Protein AF-A0A3B8HMK0-F1 (afdb_monomer)

Mean predicted aligned error: 10.02 Å

pLDDT: mean 90.73, std 10.57, range [28.97, 97.81]

Nearest PDB structures (foldseek):
  7uwz-assembly1_A  TM=8.200E-01  e=9.255E-02  synthetic construct
  6qdj-assembly1_A  TM=6.992E-01  e=2.122E-01  Caenorhabditis elegans
  2xk0-assembly1_A  TM=7.093E-01  e=2.750E-01  Drosophila melanogaster
  5h53-assembly1_A  TM=6.952E-01  e=2.122E-01  Oryctolagus cuniculus
  8qyq-assembly2_B  TM=4.859E-01  e=2.479E-01  Bos taurus

Radius of gyration: 35.98 Å; Cα contacts (8 Å, |Δi|>4): 328; chains: 1; bounding box: 87×45×100 Å

Sequence (299 aa):
MTQTAALEIVPGTVLEFFDEKKMVCGVCLECKEQRLAVLSEQNREISLSRGRVLYFGQQRLSLGLNRDELVQRLCTISAHRRALMEHVEIEELWSLLDGEERPFRLPELAGYVFSGSLTDDHVAAVLRVMLADKLYFKYKAGEFTPRSPSQLELLRQERDKQEEQEHLLQEGVSWLKKVWQRQPGAVPPASRELLLEAIKSYCLFGQESPDVVFARELLKRAGIVQPQGAFRLLVRLGVWHKDENLYLHQHGISAEFPLTVLELAEERTTQAPQLLRQVDGRHDLPGLKTITNDRRLPG

Solvent-accessible surface area (backbone atoms only — not comparable to full-atom values): 17585 Å² total; per-residue (Å²): 140,79,85,76,74,82,86,72,88,44,63,20,29,36,35,33,30,73,54,97,91,39,78,44,43,28,33,28,68,41,71,50,101,64,39,30,36,27,42,28,46,83,76,44,81,43,84,38,47,65,89,55,54,73,46,68,57,87,55,66,50,72,79,87,52,55,71,68,56,51,26,52,51,34,42,53,52,49,50,50,22,53,61,51,35,80,66,57,56,61,65,62,57,34,66,76,42,52,91,45,92,55,72,41,47,54,68,60,55,29,56,74,65,48,86,80,87,85,46,56,53,53,30,48,13,46,51,51,51,51,71,71,48,61,72,54,36,47,79,56,98,82,28,37,27,52,50,54,72,71,55,40,53,53,51,48,54,51,49,53,52,50,50,54,51,50,50,54,40,51,55,48,23,57,37,49,30,30,58,73,67,69,45,86,87,57,64,80,59,96,59,43,66,64,56,48,50,30,39,48,41,25,63,64,44,43,88,76,18,94,34,33,70,59,36,52,51,35,32,50,77,32,67,48,76,54,88,64,32,59,53,57,47,36,32,72,71,67,74,40,57,96,82,55,67,59,66,35,64,67,68,71,48,72,91,68,77,56,68,71,59,52,54,51,50,52,55,48,61,72,50,44,72,60,67,73,64,67,60,86,90,66,81,88,61,91,87,59,90,83,80,87,90,73,82,82,77,87,130

Foldseek 3Di:
DDDPDPDDQAAFWWFWFDDPNDIWIWGFHHDDPFWTFTQTLVRDTDTDGPVRTLDTDPHGDDPVDDSVVRSVVRVVLVVLLQVLLVQCPPVVLLVVCAPPQDWDALVRSLPVRDPDDDDSSSSVSNSNNCVVDVLQWDDDPRTTGGDHPVSSVVVVVVVVVVVVLVVLLVLLLVLLLCLVVVNPPSDADPCNVVLLVLLLQCLLQPVNRPSNVSNVSSCVSSVQPDVCSSVVSCCSVVNAPPPRDSVCVNVVNDPDDPPVVVVVVVVVVVVVVVVVPPCPPDDDDPVDDDDDDDDDDDD

Structure (mmCIF, N/CA/C/O backbone):
data_AF-A0A3B8HMK0-F1
#
_entry.id   AF-A0A3B8HMK0-F1
#
loop_
_atom_site.group_PDB
_atom_site.id
_atom_site.type_symbol
_atom_site.label_atom_id
_atom_site.label_alt_id
_atom_site.label_comp_id
_atom_site.label_asym_id
_atom_site.label_entity_id
_atom_site.label_seq_id
_atom_site.pdbx_PDB_ins_code
_atom_site.Cartn_x
_atom_site.Cartn_y
_atom_site.Cartn_z
_atom_site.occupancy
_atom_site.B_iso_or_equiv
_atom_site.auth_seq_id
_atom_site.auth_comp_id
_atom_site.auth_asym_id
_atom_site.auth_atom_id
_atom_site.pdbx_PDB_model_num
ATOM 1 N N . MET A 1 1 ? -8.857 19.493 38.283 1.00 31.39 1 MET A N 1
ATOM 2 C CA . MET A 1 1 ? -8.009 18.293 38.448 1.00 31.39 1 MET A CA 1
ATOM 3 C C . MET A 1 1 ? -8.924 17.095 38.627 1.00 31.39 1 MET A C 1
ATOM 5 O O . MET A 1 1 ? -9.358 16.820 39.736 1.00 31.39 1 MET A O 1
ATOM 9 N N . THR A 1 2 ? -9.294 16.452 37.524 1.00 29.58 2 THR A N 1
ATOM 10 C CA . THR A 1 2 ? -10.138 15.252 37.515 1.00 29.58 2 THR A CA 1
ATOM 11 C C . THR A 1 2 ? -9.203 14.066 37.351 1.00 29.58 2 THR A C 1
ATOM 13 O O . THR A 1 2 ? -8.471 13.973 36.370 1.00 29.58 2 THR A O 1
ATOM 16 N N . GLN A 1 3 ? -9.152 13.216 38.368 1.00 28.97 3 GLN A N 1
ATOM 17 C CA . GLN A 1 3 ? -8.342 12.008 38.398 1.00 28.97 3 GLN A CA 1
ATOM 18 C C . GLN A 1 3 ? -8.933 11.027 37.372 1.00 28.97 3 GLN A C 1
ATOM 20 O O . GLN A 1 3 ? -9.941 10.379 37.640 1.00 28.97 3 GLN A O 1
ATOM 25 N N . THR A 1 4 ? -8.377 10.981 36.159 1.00 35.94 4 THR A N 1
ATOM 26 C CA . THR A 1 4 ? -8.793 10.025 35.126 1.00 35.94 4 THR A CA 1
ATOM 27 C C . THR A 1 4 ? -8.409 8.629 35.600 1.00 35.94 4 THR A C 1
ATOM 29 O O . THR A 1 4 ? -7.231 8.274 35.592 1.00 35.94 4 THR A O 1
ATOM 32 N N . ALA A 1 5 ? -9.387 7.848 36.062 1.00 46.06 5 ALA A N 1
ATOM 33 C CA . ALA A 1 5 ? -9.187 6.433 36.341 1.00 46.06 5 ALA A CA 1
ATOM 34 C C . ALA A 1 5 ? -8.589 5.763 35.093 1.00 46.06 5 ALA A C 1
ATOM 36 O O . ALA A 1 5 ? -9.062 5.993 33.977 1.00 46.06 5 ALA A O 1
ATOM 37 N N . ALA A 1 6 ? -7.531 4.970 35.271 1.00 62.75 6 ALA A N 1
ATOM 38 C CA . ALA A 1 6 ? -6.952 4.209 34.175 1.00 62.75 6 ALA A CA 1
ATOM 39 C C . ALA A 1 6 ? -8.030 3.267 33.621 1.00 62.75 6 ALA A C 1
ATOM 41 O O . ALA A 1 6 ? -8.538 2.410 34.342 1.00 62.75 6 ALA A O 1
ATOM 42 N N . LEU A 1 7 ? -8.419 3.463 32.360 1.00 79.94 7 LEU A N 1
ATOM 43 C CA . LEU A 1 7 ? -9.362 2.572 31.695 1.00 79.94 7 LEU A CA 1
ATOM 44 C C . LEU A 1 7 ? -8.721 1.187 31.589 1.00 79.94 7 LEU A C 1
ATOM 46 O O . LEU A 1 7 ? -7.607 1.045 31.082 1.00 79.94 7 LEU A O 1
ATOM 50 N N . GLU A 1 8 ? -9.438 0.165 32.045 1.00 88.88 8 GLU A N 1
ATOM 51 C CA . GLU A 1 8 ? -9.009 -1.226 31.962 1.00 88.88 8 GLU A CA 1
ATOM 52 C C . GLU A 1 8 ? -9.929 -2.018 31.029 1.00 88.88 8 GLU A C 1
ATOM 54 O O . GLU A 1 8 ? -11.153 -1.849 31.026 1.00 88.88 8 GLU A O 1
ATOM 59 N N . ILE A 1 9 ? -9.327 -2.901 30.230 1.00 91.88 9 ILE A N 1
ATOM 60 C CA . ILE A 1 9 ? -10.064 -3.854 29.403 1.00 91.88 9 ILE A CA 1
ATOM 61 C C . ILE A 1 9 ? -10.544 -4.990 30.303 1.00 91.88 9 ILE A C 1
ATOM 63 O O . ILE A 1 9 ? -9.733 -5.764 30.813 1.00 91.88 9 ILE A O 1
ATOM 67 N N . VAL A 1 10 ? -11.860 -5.104 30.446 1.00 94.19 10 VAL A N 1
ATOM 68 C CA . VAL A 1 10 ? -12.542 -6.164 31.194 1.00 94.19 10 VAL A CA 1
ATOM 69 C C . VAL A 1 10 ? -13.522 -6.899 30.270 1.00 94.19 10 VAL A C 1
ATOM 71 O O . VAL A 1 10 ? -13.848 -6.385 29.193 1.00 94.19 10 VAL A O 1
ATOM 74 N N . PRO A 1 11 ? -14.025 -8.085 30.657 1.00 95.88 11 PRO A N 1
ATOM 75 C CA . PRO A 1 11 ? -15.093 -8.745 29.914 1.00 95.88 11 PRO A CA 1
ATOM 76 C C . PRO A 1 11 ? -16.283 -7.800 29.675 1.00 95.88 11 PRO A C 1
ATOM 78 O O . PRO A 1 11 ? -16.735 -7.094 30.577 1.00 95.88 11 PRO A O 1
ATOM 81 N N . GLY A 1 12 ? -16.759 -7.758 28.434 1.00 95.81 12 GLY A N 1
ATOM 82 C CA . GLY A 1 12 ? -17.793 -6.851 27.945 1.00 95.81 12 GLY A CA 1
ATOM 83 C C . GLY A 1 12 ? -17.270 -5.555 27.317 1.00 95.81 12 GLY A C 1
ATOM 84 O O . GLY A 1 12 ? -18.046 -4.887 26.640 1.00 95.81 12 GLY A O 1
ATOM 85 N N . THR A 1 13 ? -15.992 -5.184 27.481 1.00 96.81 13 THR A N 1
ATOM 86 C CA . THR A 1 13 ? -15.425 -3.960 26.877 1.00 96.81 13 THR A CA 1
ATOM 87 C C . THR A 1 13 ? -15.449 -4.024 25.348 1.00 96.81 13 THR A C 1
ATOM 89 O O . THR A 1 13 ? -14.964 -4.992 24.756 1.00 96.81 13 THR A O 1
ATOM 92 N N . VAL A 1 14 ? -15.973 -2.971 24.711 1.00 97.12 14 VAL A N 1
ATOM 93 C CA . VAL A 1 14 ? -15.909 -2.776 23.254 1.00 97.12 14 VAL A CA 1
ATOM 94 C C . VAL A 1 14 ? -14.557 -2.172 22.874 1.00 97.12 14 VAL A C 1
ATOM 96 O O . VAL A 1 14 ? -14.094 -1.216 23.498 1.00 97.12 14 VAL A O 1
ATOM 99 N N . LEU A 1 15 ? -13.920 -2.723 21.843 1.00 96.44 15 LEU A N 1
ATOM 100 C CA . LEU A 1 15 ? -12.573 -2.352 21.417 1.00 96.44 15 LEU A CA 1
ATOM 101 C C . LEU A 1 15 ? -12.418 -2.359 19.888 1.00 96.44 15 LEU A C 1
ATOM 103 O O . LEU A 1 15 ? -13.138 -3.061 19.179 1.00 96.44 15 LEU A O 1
ATOM 107 N N . GLU A 1 16 ? -11.463 -1.572 19.397 1.00 96.00 16 GLU A N 1
ATOM 108 C CA . GLU A 1 16 ? -11.046 -1.473 17.994 1.00 96.00 16 GLU A CA 1
ATOM 109 C C . GLU A 1 16 ? -9.713 -2.201 17.800 1.00 96.00 16 GLU A C 1
ATOM 111 O O . GLU A 1 16 ? -8.776 -2.035 18.588 1.00 96.00 16 GLU A O 1
ATOM 116 N N . PHE A 1 17 ? -9.601 -2.997 16.740 1.00 95.44 17 PHE A N 1
ATOM 117 C CA . PHE A 1 17 ? -8.374 -3.713 16.392 1.00 95.44 17 PHE A CA 1
ATOM 118 C C . PHE A 1 17 ? -8.324 -4.028 14.895 1.00 95.44 17 PHE A C 1
ATOM 120 O O . PHE A 1 17 ? -9.330 -3.938 14.195 1.00 95.44 17 PHE A O 1
ATOM 127 N N . PHE A 1 18 ? -7.149 -4.413 14.393 1.00 93.62 18 PHE A N 1
ATOM 128 C CA . PHE A 1 18 ? -7.014 -4.902 13.019 1.00 93.62 18 PHE A CA 1
ATOM 129 C C . PHE A 1 18 ? -7.276 -6.408 12.924 1.00 93.62 18 PHE A C 1
ATOM 131 O O . PHE A 1 18 ? -6.567 -7.196 13.566 1.00 93.62 18 PHE A O 1
ATOM 138 N N . ASP A 1 19 ? -8.193 -6.794 12.040 1.00 91.81 19 ASP A N 1
ATOM 139 C CA . ASP A 1 19 ? -8.378 -8.146 11.516 1.00 91.81 19 ASP A CA 1
ATOM 140 C C . ASP A 1 19 ? -8.230 -8.134 9.985 1.00 91.81 19 ASP A C 1
ATOM 142 O O . ASP A 1 19 ? -8.818 -7.304 9.299 1.00 91.81 19 ASP A O 1
ATOM 146 N N . GLU A 1 20 ? -7.378 -9.001 9.435 1.00 87.06 20 GLU A N 1
ATOM 147 C CA . GLU A 1 20 ? -7.098 -9.077 7.985 1.00 87.06 20 GLU A CA 1
ATOM 148 C C . GLU A 1 20 ? -6.847 -7.715 7.292 1.00 87.06 20 GLU A C 1
ATOM 150 O O . GLU A 1 20 ? -7.354 -7.434 6.208 1.00 87.06 20 GLU A O 1
ATOM 155 N N . LYS A 1 21 ? -6.029 -6.856 7.923 1.00 86.31 21 LYS A N 1
ATOM 156 C CA . LYS A 1 21 ? -5.708 -5.475 7.485 1.00 86.31 21 LYS A CA 1
ATOM 157 C C . LYS A 1 21 ? -6.894 -4.499 7.484 1.00 86.31 21 LYS A C 1
ATOM 159 O O . LYS A 1 21 ? -6.711 -3.341 7.120 1.00 86.31 21 LYS A O 1
ATOM 164 N N . LYS A 1 22 ? -8.078 -4.926 7.919 1.00 90.50 22 LYS A N 1
ATOM 165 C CA . LYS A 1 22 ? -9.242 -4.070 8.146 1.00 90.50 22 LYS A CA 1
ATOM 166 C C . LYS A 1 22 ? -9.390 -3.813 9.633 1.00 90.50 22 LYS A C 1
ATOM 168 O O . LYS A 1 22 ? -9.132 -4.678 10.461 1.00 90.50 22 LYS A O 1
ATOM 173 N N . MET A 1 23 ? -9.764 -2.600 9.983 1.00 93.19 23 MET A N 1
ATOM 174 C CA . MET A 1 23 ? -10.087 -2.268 11.362 1.00 93.19 23 MET A CA 1
ATOM 175 C C . MET A 1 23 ? -11.541 -2.651 11.625 1.00 93.19 23 MET A C 1
ATOM 177 O O . MET A 1 23 ? -12.406 -2.377 10.792 1.00 93.19 23 MET A O 1
ATOM 181 N N . VAL A 1 24 ? -11.781 -3.314 12.750 1.00 95.25 24 VAL A N 1
ATOM 182 C CA . VAL A 1 24 ? -13.080 -3.886 13.113 1.00 95.25 24 VAL A CA 1
ATOM 183 C C . VAL A 1 24 ? -13.394 -3.622 14.582 1.00 95.25 24 VAL A C 1
ATOM 185 O O . VAL A 1 24 ? -12.488 -3.570 15.422 1.00 95.25 24 VAL A O 1
ATOM 188 N N . CYS A 1 25 ? -14.688 -3.530 14.899 1.00 95.19 25 CYS A N 1
ATOM 189 C CA . CYS A 1 25 ? -15.154 -3.566 16.278 1.00 95.19 25 CYS A CA 1
ATOM 190 C C . CYS A 1 25 ? -15.163 -5.001 16.807 1.00 95.19 25 CYS A C 1
ATOM 192 O O . CYS A 1 25 ? -15.535 -5.951 16.109 1.00 95.19 25 CYS A O 1
ATOM 194 N N . GLY A 1 26 ? -14.853 -5.148 18.091 1.00 96.62 26 GLY A N 1
ATOM 195 C CA . GLY A 1 26 ? -15.115 -6.372 18.829 1.00 96.62 26 GLY A CA 1
ATOM 196 C C . GLY A 1 26 ? -15.472 -6.117 20.282 1.00 96.62 26 GLY A C 1
ATOM 197 O O . GLY A 1 26 ? -15.293 -5.018 20.805 1.00 96.62 26 GLY A O 1
ATOM 198 N N . VAL A 1 27 ? -15.972 -7.159 20.934 1.00 97.62 27 VAL A N 1
ATOM 199 C CA . VAL A 1 27 ? -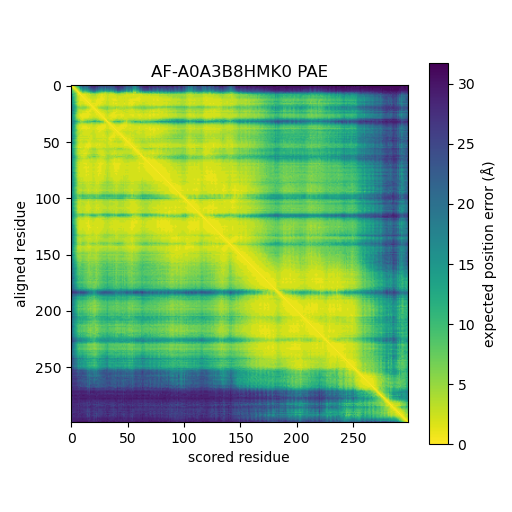16.222 -7.193 22.375 1.00 97.62 27 VAL A CA 1
ATOM 200 C C . VAL A 1 27 ? -15.288 -8.201 23.028 1.00 97.62 27 VAL A C 1
ATOM 202 O O . VAL A 1 27 ? -15.114 -9.316 22.532 1.00 97.62 27 VAL A O 1
ATOM 205 N N . CYS A 1 28 ? -14.672 -7.818 24.143 1.00 97.12 28 CYS A N 1
ATOM 206 C CA . CYS A 1 28 ? -13.870 -8.736 24.938 1.00 97.12 28 CYS A CA 1
ATOM 207 C C . CYS A 1 28 ? -14.778 -9.732 25.677 1.00 97.12 28 CYS A C 1
ATOM 209 O O . CYS A 1 28 ? -15.619 -9.326 26.471 1.00 97.12 28 CYS A O 1
ATOM 211 N N . LEU A 1 29 ? -14.611 -11.028 25.420 1.00 96.38 29 LEU A N 1
ATOM 212 C CA . LEU A 1 29 ? -15.322 -12.108 26.110 1.00 96.38 29 LEU A CA 1
ATOM 213 C C . LEU A 1 29 ? -14.595 -12.521 27.393 1.00 96.38 29 LEU A C 1
ATOM 215 O O . LEU A 1 29 ? -15.214 -12.693 28.436 1.00 96.38 29 LEU A O 1
ATOM 219 N N . GLU A 1 30 ? -13.268 -12.637 27.319 1.00 94.38 30 GLU A N 1
ATOM 220 C CA . GLU A 1 30 ? -12.413 -13.010 28.445 1.00 94.38 30 GLU A CA 1
ATOM 221 C C . GLU A 1 30 ? -11.102 -12.221 28.421 1.00 94.38 30 GLU A C 1
ATOM 223 O O . GLU A 1 30 ? -10.484 -12.046 27.364 1.00 94.38 30 GLU A O 1
ATOM 228 N N . CYS A 1 31 ? -10.632 -11.829 29.607 1.00 90.94 31 CYS A N 1
ATOM 229 C CA . CYS A 1 31 ? -9.320 -11.222 29.811 1.00 90.94 31 CYS A CA 1
ATOM 230 C C . CYS A 1 31 ? -8.379 -12.213 30.504 1.00 90.94 31 CYS A C 1
ATOM 232 O O . CYS A 1 31 ? -8.606 -12.588 31.652 1.00 90.94 31 CYS A O 1
ATOM 234 N N . LYS A 1 32 ? -7.293 -12.597 29.829 1.00 86.88 32 LYS A N 1
ATOM 235 C CA . LYS A 1 32 ? -6.126 -13.275 30.420 1.00 86.88 32 LYS A CA 1
ATOM 236 C C . LYS A 1 32 ? -4.950 -12.292 30.420 1.00 86.88 32 LYS A C 1
ATOM 238 O O . LYS A 1 32 ? -4.953 -11.348 29.632 1.00 86.88 32 LYS A O 1
ATOM 243 N N . GLU A 1 33 ? -3.930 -12.511 31.254 1.00 79.25 33 GLU A N 1
ATOM 244 C CA . GLU A 1 33 ? -2.854 -11.527 31.518 1.00 79.25 33 GLU A CA 1
ATOM 245 C C . GLU A 1 33 ? -2.280 -10.841 30.262 1.00 79.25 33 GLU A C 1
ATOM 247 O O . GLU A 1 33 ? -2.104 -9.625 30.241 1.00 79.25 33 GLU A O 1
ATOM 252 N N . GLN A 1 34 ? -2.031 -11.598 29.187 1.00 86.19 34 GLN A N 1
ATOM 253 C CA . GLN A 1 34 ? -1.446 -11.079 27.939 1.00 86.19 34 GLN A CA 1
ATOM 254 C C . GLN A 1 34 ? -2.367 -11.186 26.714 1.00 86.19 34 GLN A C 1
ATOM 256 O O . GLN A 1 34 ? -2.041 -10.681 25.632 1.00 86.19 34 GLN A O 1
ATOM 261 N N . ARG A 1 35 ? -3.506 -11.874 26.846 1.00 93.69 35 ARG A N 1
ATOM 262 C CA . ARG A 1 35 ? -4.361 -12.268 25.719 1.00 93.69 35 ARG A CA 1
ATOM 263 C C . ARG A 1 35 ? -5.826 -12.025 26.048 1.00 93.69 35 ARG A C 1
ATOM 265 O O . ARG A 1 35 ? -6.300 -12.385 27.117 1.00 93.69 35 ARG A O 1
ATOM 272 N N . LEU A 1 36 ? -6.537 -11.457 25.089 1.00 95.56 36 LEU A N 1
ATOM 273 C CA . LEU A 1 36 ? -7.964 -11.186 25.139 1.00 95.56 36 LEU A CA 1
ATOM 274 C C . LEU A 1 36 ? -8.660 -12.161 24.191 1.00 95.56 36 LEU A C 1
ATOM 276 O O . LEU A 1 36 ? -8.231 -12.304 23.044 1.00 95.56 36 LEU A O 1
ATOM 280 N N . ALA A 1 37 ? -9.713 -12.828 24.651 1.00 96.56 37 ALA A N 1
ATOM 281 C CA . ALA A 1 37 ? -10.657 -13.476 23.748 1.00 96.56 37 ALA A CA 1
ATOM 282 C C . ALA A 1 37 ? -11.644 -12.406 23.275 1.00 96.56 37 ALA A C 1
ATOM 284 O O . ALA A 1 37 ? -12.276 -11.751 24.104 1.00 96.56 37 ALA A O 1
ATOM 285 N N . VAL A 1 38 ? -11.733 -12.178 21.966 1.00 97.25 38 VAL A N 1
ATOM 286 C CA . VAL A 1 38 ? -12.545 -11.107 21.378 1.00 97.25 38 VAL A CA 1
ATOM 287 C C . VAL A 1 38 ? -13.488 -11.695 20.340 1.00 97.25 38 VAL A C 1
ATOM 289 O O . VAL A 1 38 ? -13.042 -12.414 19.449 1.00 97.25 38 VAL A O 1
ATOM 292 N N . LEU A 1 39 ? -14.773 -11.358 20.431 1.00 97.44 39 LEU A N 1
ATOM 293 C CA . LEU A 1 39 ? -15.753 -11.599 19.374 1.00 97.44 39 LEU A CA 1
ATOM 294 C C . LEU A 1 39 ? -15.827 -10.363 18.477 1.00 97.44 39 LEU A C 1
ATOM 296 O O . LEU A 1 39 ? -16.085 -9.267 18.973 1.00 97.44 39 LEU A O 1
ATOM 300 N N . SER A 1 40 ? -15.588 -10.526 17.178 1.00 97.06 40 SER A N 1
ATOM 301 C CA . SER A 1 40 ? -15.654 -9.437 16.200 1.00 97.06 40 SER A CA 1
ATOM 302 C C . SER A 1 40 ? -17.059 -9.241 15.627 1.00 97.06 40 SER A C 1
ATOM 304 O O . SER A 1 40 ? -17.883 -10.158 15.616 1.00 97.06 40 SER A O 1
ATOM 306 N N . GLU A 1 41 ? -17.303 -8.061 15.055 1.00 95.69 41 GLU A N 1
ATOM 307 C CA . GLU A 1 41 ? -18.508 -7.750 14.264 1.00 95.69 41 GLU A CA 1
ATOM 308 C C . GLU A 1 41 ? -18.713 -8.685 13.053 1.00 95.69 41 GLU A C 1
ATOM 310 O O . GLU A 1 41 ? -19.806 -8.776 12.508 1.00 95.69 41 GLU A O 1
ATOM 315 N N . GLN A 1 42 ? -17.675 -9.417 12.638 1.00 95.19 42 GLN A N 1
ATOM 316 C CA . GLN A 1 42 ? -17.717 -10.390 11.538 1.00 95.19 42 GLN A CA 1
ATOM 317 C C . GLN A 1 42 ? -18.038 -11.807 12.026 1.00 95.19 42 GLN A C 1
ATOM 319 O O . GLN A 1 42 ? -17.827 -12.780 11.305 1.00 95.19 42 GLN A O 1
ATOM 324 N N . ASN A 1 43 ? -18.511 -11.934 13.267 1.00 96.06 43 ASN A N 1
ATOM 325 C CA . ASN A 1 43 ? -18.836 -13.204 13.898 1.00 96.06 43 ASN A CA 1
ATOM 326 C C . ASN A 1 43 ? -17.629 -14.155 14.057 1.00 96.06 43 ASN A C 1
ATOM 328 O O . ASN A 1 43 ? -17.780 -15.379 14.051 1.00 96.06 43 ASN A O 1
ATOM 332 N N . ARG A 1 44 ? -16.415 -13.611 14.226 1.00 94.94 44 ARG A N 1
ATOM 333 C CA . ARG A 1 44 ? -15.186 -14.391 14.459 1.00 94.94 44 ARG A CA 1
ATOM 334 C C . ARG A 1 44 ? -14.716 -14.242 15.896 1.00 94.94 44 ARG A C 1
ATOM 336 O O . ARG A 1 44 ? -14.686 -13.136 16.425 1.00 94.94 44 ARG A O 1
ATOM 343 N N . GLU A 1 45 ? -14.302 -15.346 16.509 1.00 95.44 45 GLU A N 1
ATOM 344 C CA . GLU A 1 45 ? -13.573 -15.304 17.778 1.00 95.44 45 GLU A CA 1
ATOM 345 C C . GLU A 1 45 ? -12.070 -15.286 17.535 1.00 95.44 45 GLU A C 1
ATOM 347 O O . GLU A 1 45 ? -11.527 -16.111 16.799 1.00 95.44 45 GLU A O 1
ATOM 352 N N . ILE A 1 46 ? -11.397 -14.321 18.151 1.00 95.12 46 ILE A N 1
ATOM 353 C CA . ILE A 1 46 ? -9.989 -14.035 17.917 1.00 95.12 46 ILE A CA 1
ATOM 354 C C . ILE A 1 46 ? -9.290 -13.921 19.264 1.00 95.12 46 ILE A C 1
ATOM 356 O O . ILE A 1 46 ? -9.711 -13.183 20.153 1.00 95.12 46 ILE A O 1
ATOM 360 N N . SER A 1 47 ? -8.170 -14.628 19.401 1.00 94.94 47 SER A N 1
ATOM 361 C CA . SER A 1 47 ? -7.251 -14.414 20.513 1.00 94.94 47 SER A CA 1
ATOM 362 C C . SER A 1 47 ? -6.300 -13.263 20.161 1.00 94.94 47 SER A C 1
ATOM 364 O O . SER A 1 47 ? -5.421 -13.390 19.299 1.00 94.94 47 SER A O 1
ATOM 366 N N . LEU A 1 48 ? -6.492 -12.120 20.815 1.00 94.12 48 LEU A N 1
ATOM 367 C CA . LEU A 1 48 ? -5.818 -10.850 20.552 1.00 94.12 48 LEU A CA 1
ATOM 368 C C . LEU A 1 48 ? -4.784 -10.565 21.652 1.00 94.12 48 LEU A C 1
ATOM 370 O O . LEU A 1 48 ? -5.073 -10.732 22.831 1.00 94.12 48 LEU A O 1
ATOM 374 N N . SER A 1 49 ? -3.557 -10.160 21.310 1.00 93.75 49 SER A N 1
ATOM 375 C CA . SER A 1 49 ? -2.623 -9.640 22.325 1.00 93.75 49 SER A CA 1
ATOM 376 C C . SER A 1 49 ? -3.016 -8.212 22.701 1.00 93.75 49 SER A C 1
ATOM 378 O O . SER A 1 49 ? -3.472 -7.463 21.839 1.00 93.75 49 SER A O 1
ATOM 380 N N . ARG A 1 50 ? -2.809 -7.799 23.959 1.00 90.06 50 ARG A N 1
ATOM 381 C CA . ARG A 1 50 ? -3.212 -6.449 24.413 1.00 90.06 50 ARG A CA 1
ATOM 382 C C . ARG A 1 50 ? -2.610 -5.324 23.555 1.00 90.06 50 ARG A C 1
ATOM 384 O O . ARG A 1 50 ? -3.304 -4.367 23.247 1.00 90.06 50 ARG A O 1
ATOM 391 N N . GLY A 1 51 ? -1.372 -5.481 23.075 1.00 89.25 51 GLY A N 1
ATOM 392 C CA . GLY A 1 51 ? -0.712 -4.506 22.189 1.00 89.25 51 GLY A CA 1
ATOM 393 C C . GLY A 1 51 ? -1.292 -4.389 20.770 1.00 89.25 51 GLY A C 1
ATOM 394 O O . GLY A 1 51 ? -0.879 -3.507 20.027 1.00 89.25 51 GLY A O 1
ATOM 395 N N . ARG A 1 52 ? -2.224 -5.267 20.368 1.00 91.88 52 ARG A N 1
ATOM 396 C CA . ARG A 1 52 ? -2.953 -5.160 19.090 1.00 91.88 52 ARG A CA 1
ATOM 397 C C . ARG A 1 52 ? -4.280 -4.403 19.205 1.00 91.88 52 ARG A C 1
ATOM 399 O O . ARG A 1 52 ? -4.939 -4.211 18.185 1.00 91.88 52 ARG A O 1
ATOM 406 N N . VAL A 1 53 ? -4.679 -4.009 20.414 1.00 93.69 53 VAL A N 1
ATOM 407 C CA . VAL A 1 53 ? -5.841 -3.142 20.631 1.00 93.69 53 VAL A CA 1
ATOM 408 C C . VAL A 1 53 ? -5.456 -1.718 20.240 1.00 93.69 53 VAL A C 1
ATOM 410 O O . VAL A 1 53 ? -4.465 -1.190 20.735 1.00 93.69 53 VAL A O 1
ATOM 413 N N . LEU A 1 54 ? -6.226 -1.111 19.340 1.00 93.31 54 LEU A N 1
ATOM 414 C CA . LEU A 1 54 ? -5.994 0.252 18.854 1.00 93.31 54 LEU A CA 1
ATOM 415 C C . LEU A 1 54 ? -6.667 1.284 19.757 1.00 93.31 54 LEU A C 1
ATOM 417 O O . LEU A 1 54 ? -6.090 2.329 20.044 1.00 93.31 54 LEU A O 1
ATOM 421 N N . TYR A 1 55 ? -7.886 0.980 20.203 1.00 94.19 55 TYR A N 1
ATOM 422 C CA . TYR A 1 55 ? -8.659 1.824 21.103 1.00 94.19 55 TYR A CA 1
ATOM 423 C C . TYR A 1 55 ? -9.691 1.003 21.868 1.00 94.19 55 TYR A C 1
ATOM 425 O O . TYR A 1 55 ? -10.220 0.014 21.362 1.00 94.19 55 TYR A O 1
ATOM 433 N N . PHE A 1 56 ? -9.977 1.427 23.092 1.00 94.19 56 PHE A N 1
ATOM 434 C CA . PHE A 1 56 ? -11.097 0.957 23.890 1.00 94.19 56 PHE A CA 1
ATOM 435 C C . PHE A 1 56 ? -11.563 2.101 24.788 1.00 94.19 56 PHE A C 1
ATOM 437 O O . PHE A 1 56 ? -10.763 2.933 25.221 1.00 94.19 56 PHE A O 1
ATOM 444 N N . GLY A 1 57 ? -12.866 2.134 25.036 1.00 89.56 57 GLY A N 1
ATOM 445 C CA . GLY A 1 57 ? -13.513 3.171 25.825 1.00 89.56 57 GLY A CA 1
ATOM 446 C C . GLY A 1 57 ? -14.185 2.621 27.078 1.00 89.56 57 GLY A C 1
ATOM 447 O O . GLY A 1 57 ? -13.805 1.575 27.611 1.00 89.56 57 GLY A O 1
ATOM 448 N N . GLN A 1 58 ? -15.208 3.327 27.545 1.00 92.50 58 GLN A N 1
ATOM 449 C CA . GLN A 1 58 ? -16.064 2.910 28.657 1.00 92.50 58 GLN A CA 1
ATOM 450 C C . GLN A 1 58 ? -17.245 2.033 28.212 1.00 92.50 58 GLN A C 1
ATOM 452 O O . GLN A 1 58 ? -17.858 1.362 29.044 1.00 92.50 58 GLN A O 1
ATOM 457 N N . GLN A 1 59 ? -17.561 2.020 26.918 1.00 93.50 59 GLN A N 1
ATOM 458 C CA . GLN A 1 59 ? -18.673 1.298 26.325 1.00 93.50 59 GLN A CA 1
ATOM 459 C C . GLN A 1 59 ? -18.520 -0.206 26.544 1.00 93.50 59 GLN A C 1
ATOM 461 O O . GLN A 1 59 ? -17.503 -0.823 26.204 1.00 93.50 59 GLN A O 1
ATOM 466 N N . ARG A 1 60 ? -19.576 -0.802 27.102 1.00 94.88 60 ARG A N 1
ATOM 467 C CA . ARG A 1 60 ? -19.643 -2.229 27.407 1.00 94.88 60 ARG A CA 1
ATOM 468 C C . ARG A 1 60 ? -20.910 -2.856 26.855 1.00 94.88 60 ARG A C 1
ATOM 470 O O . ARG A 1 60 ? -21.973 -2.236 26.842 1.00 94.88 60 ARG A O 1
ATOM 477 N N . LEU A 1 61 ? -20.791 -4.112 26.447 1.00 95.06 61 LEU A N 1
ATOM 478 C CA . LEU A 1 61 ? -21.914 -4.980 26.124 1.00 95.06 61 LEU A CA 1
ATOM 479 C C . LEU A 1 61 ? -22.113 -6.006 27.239 1.00 95.06 61 LEU A C 1
ATOM 481 O O . LEU A 1 61 ? -21.155 -6.480 27.849 1.00 95.06 61 LEU A O 1
ATOM 485 N N . SER A 1 62 ? -23.373 -6.353 27.499 1.00 94.12 62 SER A N 1
ATOM 486 C CA . SER A 1 62 ? -23.703 -7.431 28.429 1.00 94.12 62 SER A CA 1
ATOM 487 C C . SER A 1 62 ? -23.347 -8.772 27.800 1.00 94.12 62 SER A C 1
ATOM 489 O O . SER A 1 62 ? -23.886 -9.123 26.753 1.00 94.12 62 SER A O 1
ATOM 491 N N . LEU A 1 63 ? -22.490 -9.541 28.470 1.00 92.75 63 LEU A N 1
ATOM 492 C CA . LEU A 1 63 ? -22.138 -10.902 28.055 1.00 92.75 63 LEU A CA 1
ATOM 493 C C . LEU A 1 63 ? -23.245 -11.932 28.345 1.00 92.75 63 LEU A C 1
ATOM 495 O O . LEU A 1 63 ? -23.078 -13.102 28.029 1.00 92.75 63 LEU A O 1
ATOM 499 N N . GLY A 1 64 ? -24.372 -11.513 28.935 1.00 89.88 64 GLY A N 1
ATOM 500 C CA . GLY A 1 64 ? -25.572 -12.349 29.049 1.00 89.88 64 GLY A CA 1
ATOM 501 C C . GLY A 1 64 ? -26.391 -12.437 27.756 1.00 89.88 64 GLY A C 1
ATOM 502 O O . GLY A 1 64 ? -27.328 -13.226 27.690 1.00 89.88 64 GLY A O 1
ATOM 503 N N . LEU A 1 65 ? -26.064 -11.619 26.749 1.00 91.88 65 LEU A N 1
ATOM 504 C CA . LEU A 1 65 ? -26.666 -11.681 25.417 1.00 91.88 65 LEU A CA 1
ATOM 505 C C . LEU A 1 65 ? -26.146 -12.898 24.653 1.00 91.88 65 LEU A C 1
ATOM 507 O O . LEU A 1 65 ? -25.007 -13.330 24.853 1.00 91.88 65 LEU A O 1
ATOM 511 N N . ASN A 1 66 ? -26.958 -13.422 23.737 1.00 95.06 66 ASN A N 1
ATOM 512 C CA . ASN A 1 66 ? -26.474 -14.480 22.859 1.00 95.06 66 ASN A CA 1
ATOM 513 C C . ASN A 1 66 ? -25.461 -13.925 21.836 1.00 95.06 66 ASN A C 1
ATOM 515 O O . ASN A 1 66 ? -25.325 -12.716 21.629 1.00 95.06 66 ASN A O 1
ATOM 519 N N . ARG A 1 67 ? -24.720 -14.830 21.190 1.00 95.81 67 ARG A N 1
ATOM 520 C CA . ARG A 1 67 ? -23.668 -14.471 20.231 1.00 95.81 67 ARG A CA 1
ATOM 521 C C . ARG A 1 67 ? -24.188 -13.591 19.089 1.00 95.81 67 ARG A C 1
ATOM 523 O O . ARG A 1 67 ? -23.533 -12.610 18.745 1.00 95.81 67 ARG A O 1
ATOM 530 N N . ASP A 1 68 ? -25.345 -13.923 18.528 1.00 96.31 68 ASP A N 1
ATOM 531 C CA . ASP A 1 68 ? -25.911 -13.199 17.388 1.00 96.31 68 ASP A CA 1
ATOM 532 C C . ASP A 1 68 ? -26.334 -11.777 17.785 1.00 96.31 68 ASP A C 1
ATOM 534 O O . ASP A 1 68 ? -26.067 -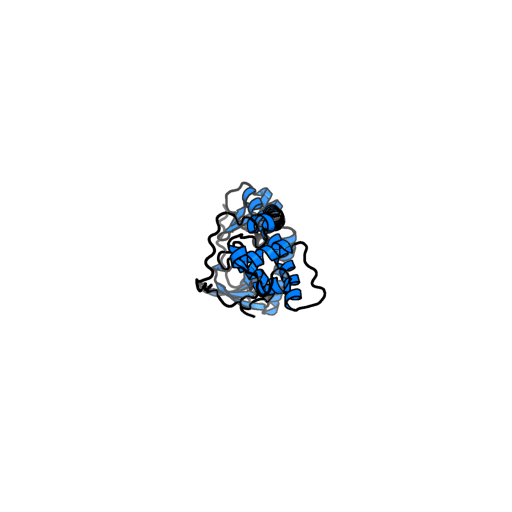10.825 17.054 1.00 96.31 68 ASP A O 1
ATOM 538 N N . GLU A 1 69 ? -26.896 -11.599 18.981 1.00 96.69 69 GLU A N 1
ATOM 539 C CA . GLU A 1 69 ? -27.225 -10.288 19.550 1.00 96.69 69 GLU A CA 1
ATOM 540 C C . GLU A 1 69 ? -25.976 -9.431 19.793 1.00 96.69 69 GLU A C 1
ATOM 542 O O . GLU A 1 69 ? -25.985 -8.229 19.512 1.00 96.69 69 GLU A O 1
ATOM 547 N N . LEU A 1 70 ? -24.885 -10.025 20.295 1.00 97.06 70 LEU A N 1
ATOM 548 C CA . LEU A 1 70 ? -23.606 -9.325 20.454 1.00 97.06 70 LEU A CA 1
ATOM 549 C C . LEU A 1 70 ? -23.073 -8.842 19.103 1.00 97.06 70 LEU A C 1
ATOM 551 O O . LEU A 1 70 ? -22.700 -7.675 18.977 1.00 97.06 70 LEU A O 1
ATOM 555 N N . VAL A 1 71 ? -23.085 -9.708 18.087 1.00 97.62 71 VAL A N 1
ATOM 556 C CA . VAL A 1 71 ? -22.651 -9.363 16.726 1.00 97.62 71 VAL A CA 1
ATOM 557 C C . VAL A 1 71 ? -23.530 -8.260 16.137 1.00 97.62 71 VAL A C 1
ATOM 559 O O . VAL A 1 71 ? -23.00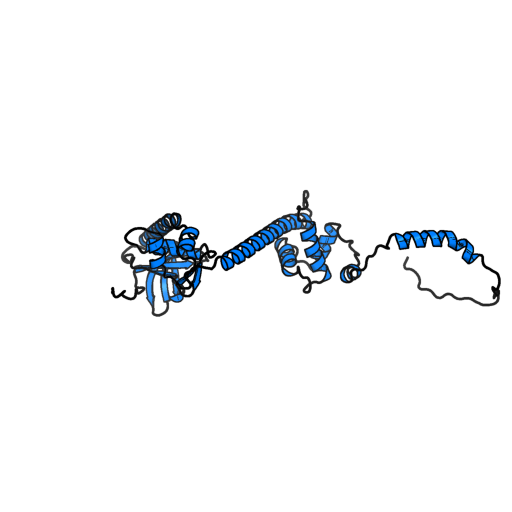1 -7.280 15.617 1.00 97.62 71 VAL A O 1
ATOM 562 N N . GLN A 1 72 ? -24.856 -8.348 16.274 1.00 97.62 72 GLN A N 1
ATOM 563 C CA . GLN A 1 72 ? -25.772 -7.302 15.813 1.00 97.62 72 GLN A CA 1
ATOM 564 C C . GLN A 1 72 ? -25.481 -5.951 16.477 1.00 97.62 72 GLN A C 1
ATOM 566 O O . GLN A 1 72 ? -25.396 -4.935 15.787 1.00 97.62 72 GLN A O 1
ATOM 571 N N . ARG A 1 73 ? -25.260 -5.924 17.799 1.00 97.62 73 ARG A N 1
ATOM 572 C CA . ARG A 1 73 ? -24.886 -4.690 18.508 1.00 97.62 73 ARG A CA 1
ATOM 573 C C . ARG A 1 73 ? -23.546 -4.135 18.033 1.00 97.62 73 ARG A C 1
ATOM 575 O O . ARG A 1 73 ? -23.443 -2.927 17.836 1.00 97.62 73 ARG A O 1
ATOM 582 N N . LEU A 1 74 ? -22.543 -4.986 17.809 1.00 97.56 74 LEU A N 1
ATOM 583 C CA . LEU A 1 74 ? -21.251 -4.568 17.255 1.00 97.56 74 LEU A CA 1
ATOM 584 C C . LEU A 1 74 ? -21.397 -3.977 15.846 1.00 97.56 74 LEU A C 1
ATOM 586 O O . LEU A 1 74 ? -20.817 -2.927 15.573 1.00 97.56 74 LEU A O 1
ATOM 590 N N . CYS A 1 75 ? -22.213 -4.585 14.982 1.00 97.19 75 CYS A N 1
ATOM 591 C CA . CYS A 1 75 ? -22.516 -4.049 13.655 1.00 97.19 75 CYS A CA 1
ATOM 592 C C . CYS A 1 75 ? -23.178 -2.669 13.732 1.00 97.19 75 CYS A C 1
ATOM 594 O O . CYS A 1 75 ? -22.777 -1.768 12.994 1.00 97.19 75 CYS A O 1
ATOM 596 N N . THR A 1 76 ? -24.137 -2.475 14.642 1.00 97.81 76 THR A N 1
ATOM 597 C CA . THR A 1 76 ? -24.776 -1.170 14.874 1.00 97.81 76 THR A CA 1
ATOM 598 C C . THR A 1 76 ? -23.764 -0.126 15.344 1.00 97.81 76 THR A C 1
ATOM 600 O O . THR A 1 76 ? -23.718 0.968 14.787 1.00 97.81 76 THR A O 1
ATOM 603 N N . ILE A 1 77 ? -22.902 -0.472 16.307 1.00 97.31 77 ILE A N 1
ATOM 604 C CA . ILE A 1 77 ? -21.824 0.408 16.792 1.00 97.31 77 ILE A CA 1
ATOM 605 C C . ILE A 1 77 ? -20.881 0.786 15.643 1.00 97.31 77 ILE A C 1
ATOM 607 O O . ILE A 1 77 ? -20.568 1.955 15.438 1.00 97.31 77 ILE A O 1
ATOM 611 N N . SER A 1 78 ? -20.448 -0.191 14.850 1.00 96.50 78 SER A N 1
ATOM 612 C CA . SER A 1 78 ? -19.530 0.036 13.733 1.00 96.50 78 SER A CA 1
ATOM 613 C C . SER A 1 78 ? -20.159 0.845 12.598 1.00 96.50 78 SER A C 1
ATOM 615 O O . SER A 1 78 ? -19.480 1.645 11.954 1.00 96.50 78 SER A O 1
ATOM 617 N N . ALA A 1 79 ? -21.458 0.670 12.336 1.00 97.38 79 ALA A N 1
ATOM 618 C CA . ALA A 1 79 ? -22.208 1.503 11.400 1.00 97.38 79 ALA A CA 1
ATOM 619 C C . ALA A 1 79 ? -22.323 2.949 11.903 1.00 97.38 79 ALA A C 1
ATOM 621 O O . ALA A 1 79 ? -22.038 3.871 11.146 1.00 97.38 79 ALA A O 1
ATOM 622 N N . HIS A 1 80 ? -22.643 3.142 13.185 1.00 97.44 80 HIS A N 1
ATOM 623 C CA . HIS A 1 80 ? -22.700 4.466 13.803 1.00 97.44 80 HIS A CA 1
ATOM 624 C C . HIS A 1 80 ? -21.345 5.186 13.738 1.00 97.44 80 HIS A C 1
ATOM 626 O O . HIS A 1 80 ? -21.266 6.316 13.266 1.00 97.44 80 HIS A O 1
ATOM 632 N N . ARG A 1 81 ? -20.254 4.501 14.101 1.00 96.94 81 ARG A N 1
ATOM 633 C CA . ARG A 1 81 ? -18.887 5.038 13.985 1.00 96.94 81 ARG A CA 1
ATOM 634 C C . ARG A 1 81 ? -18.526 5.409 12.552 1.00 96.94 81 ARG A C 1
ATOM 636 O O . ARG A 1 81 ? -17.868 6.417 12.353 1.00 96.94 81 ARG A O 1
ATOM 643 N N . ARG A 1 82 ? -18.959 4.625 11.556 1.00 96.56 82 ARG A N 1
ATOM 644 C CA . ARG A 1 82 ? -18.757 4.959 10.136 1.00 96.56 82 ARG A CA 1
ATOM 645 C C . ARG A 1 82 ? -19.520 6.212 9.715 1.00 96.56 82 ARG A C 1
ATOM 647 O O . ARG A 1 82 ? -18.931 7.035 9.035 1.00 96.56 82 ARG A O 1
ATOM 654 N N . ALA A 1 83 ? -20.764 6.390 10.155 1.00 97.31 83 ALA A N 1
ATOM 655 C CA . ALA A 1 83 ? -21.507 7.626 9.893 1.00 97.31 83 ALA A CA 1
ATOM 656 C C . ALA A 1 83 ? -20.828 8.849 10.543 1.00 97.31 83 ALA A C 1
ATOM 658 O O . ALA A 1 83 ? -20.745 9.920 9.951 1.00 97.31 83 ALA A O 1
ATOM 659 N N . LEU A 1 84 ? -20.264 8.683 11.743 1.00 97.44 84 LEU A N 1
ATOM 660 C CA . LEU A 1 84 ? -19.495 9.741 12.402 1.00 97.44 84 LEU A CA 1
ATOM 661 C C . LEU A 1 84 ? -18.194 10.090 11.664 1.00 97.44 84 LEU A C 1
ATOM 663 O O . LEU A 1 84 ? -17.771 11.239 11.729 1.00 97.44 84 LEU A O 1
ATOM 667 N N . MET A 1 85 ? -17.574 9.149 10.939 1.00 97.19 85 MET A N 1
ATOM 668 C CA . MET A 1 85 ? -16.366 9.429 10.143 1.00 97.19 85 MET A CA 1
ATOM 669 C C . MET A 1 85 ? -16.608 10.490 9.065 1.00 97.19 85 MET A C 1
ATOM 671 O O . MET A 1 85 ? -15.683 11.227 8.749 1.00 97.19 85 MET A O 1
ATOM 675 N N . GLU A 1 86 ? -17.830 10.597 8.536 1.00 96.31 86 GLU A N 1
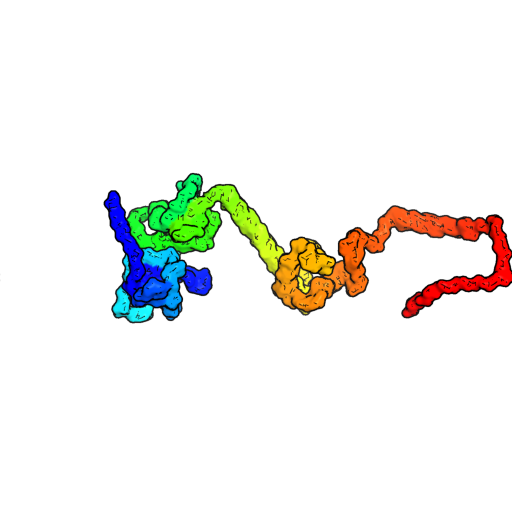ATOM 676 C CA . GLU A 1 86 ? -18.199 11.589 7.511 1.00 96.31 86 GLU A CA 1
ATOM 677 C C . GLU A 1 86 ? -18.119 13.036 8.019 1.00 96.31 86 GLU A C 1
ATOM 679 O O . GLU A 1 86 ? -18.121 13.962 7.223 1.00 96.31 86 GLU A O 1
ATOM 684 N N . HIS A 1 87 ? -18.040 13.233 9.337 1.00 95.44 87 HIS A N 1
ATOM 685 C CA . HIS A 1 87 ? -17.929 14.549 9.966 1.00 95.44 87 HIS A CA 1
ATOM 686 C C . HIS A 1 87 ? -16.481 14.892 10.357 1.00 95.44 87 HIS A C 1
ATOM 688 O O . HIS A 1 87 ? -16.236 15.936 10.956 1.00 95.44 87 HIS A O 1
ATOM 694 N N . VAL A 1 88 ? -15.523 13.997 10.092 1.00 96.56 88 VAL A N 1
ATOM 695 C CA . VAL A 1 88 ? -14.116 14.176 10.467 1.00 96.56 88 VAL A CA 1
ATOM 696 C C . VAL A 1 88 ? -13.331 14.693 9.263 1.00 96.56 88 VAL A C 1
ATOM 698 O O . VAL A 1 88 ? -12.740 13.915 8.512 1.00 96.56 88 VAL A O 1
ATOM 701 N N . GLU A 1 89 ? -13.271 16.014 9.114 1.00 96.38 89 GLU A N 1
ATOM 702 C CA . GLU A 1 89 ? -12.426 16.671 8.113 1.00 96.38 89 GLU A CA 1
ATOM 703 C C . GLU A 1 89 ? -10.968 16.718 8.598 1.00 96.38 89 GLU A C 1
ATOM 705 O O . GLU A 1 89 ? -10.553 17.597 9.357 1.00 96.38 89 GLU A O 1
ATOM 710 N N . ILE A 1 90 ? -10.172 15.718 8.200 1.00 95.94 90 ILE A N 1
ATOM 711 C CA . ILE A 1 90 ? -8.799 15.535 8.707 1.00 95.94 90 ILE A CA 1
ATOM 712 C C . ILE A 1 90 ? -7.865 16.702 8.352 1.00 95.94 90 ILE A C 1
ATOM 714 O O . ILE A 1 90 ? -6.960 17.012 9.128 1.00 95.94 90 ILE A O 1
ATOM 718 N N . GLU A 1 91 ? -8.085 17.355 7.209 1.00 96.06 91 GLU A N 1
ATOM 719 C CA . GLU A 1 91 ? -7.304 18.518 6.778 1.00 96.0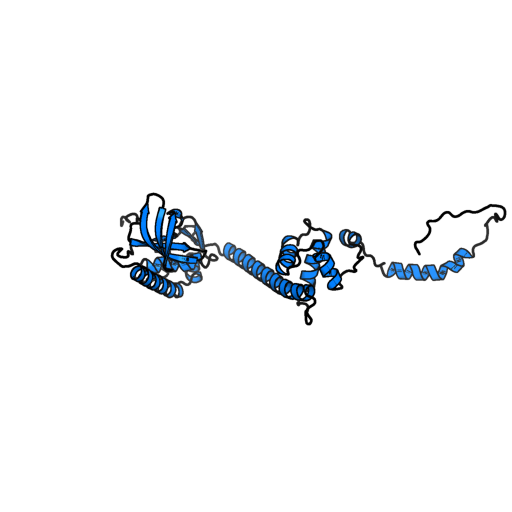6 91 GLU A CA 1
ATOM 720 C C . GLU A 1 91 ? -7.610 19.754 7.626 1.00 96.06 91 GLU A C 1
ATOM 722 O O . GLU A 1 91 ? -6.681 20.433 8.061 1.00 96.06 91 GLU A O 1
ATOM 727 N N . GLU A 1 92 ? -8.884 20.003 7.937 1.00 95.75 92 GLU A N 1
ATOM 728 C CA . GLU A 1 92 ? -9.284 21.098 8.828 1.00 95.75 92 GLU A CA 1
ATOM 729 C C . GLU A 1 92 ? -8.752 20.873 10.247 1.00 95.75 92 GLU A C 1
ATOM 731 O O . GLU A 1 92 ? -8.170 21.777 10.850 1.00 95.75 92 GLU A O 1
ATOM 736 N N . LEU A 1 93 ? -8.869 19.639 10.758 1.00 96.38 93 LEU A N 1
ATOM 737 C CA . LEU A 1 93 ? -8.307 19.261 12.055 1.00 96.38 93 LEU A CA 1
ATOM 738 C C . LEU A 1 93 ? -6.786 19.451 12.091 1.00 96.38 93 LEU A C 1
ATOM 740 O O . LEU A 1 93 ? -6.241 19.881 13.105 1.00 96.38 93 LEU A O 1
ATOM 744 N N . TRP A 1 94 ? -6.089 19.121 11.002 1.00 97.00 94 TRP A N 1
ATOM 745 C CA . TRP A 1 94 ? -4.655 19.356 10.895 1.00 97.00 94 TRP A CA 1
ATOM 746 C C . TRP A 1 94 ? -4.320 20.845 10.859 1.00 97.00 94 TRP A C 1
ATOM 748 O O . TRP A 1 94 ? -3.437 21.253 11.600 1.00 97.00 94 TRP A O 1
ATOM 758 N N . SER A 1 95 ? -5.041 21.652 10.077 1.00 95.50 95 SER A N 1
ATOM 759 C CA . SER A 1 95 ? -4.804 23.098 9.982 1.00 95.50 95 SER A CA 1
ATOM 760 C C . SER A 1 95 ? -5.009 23.814 11.319 1.00 95.50 95 SER A C 1
ATOM 762 O O . SER A 1 95 ? -4.302 24.769 11.615 1.00 95.50 95 SER A O 1
ATOM 764 N N . LEU A 1 96 ? -5.930 23.336 12.162 1.00 95.19 96 LEU A N 1
ATOM 765 C CA . LEU A 1 96 ? -6.114 23.872 13.514 1.00 95.19 96 LEU A CA 1
ATOM 766 C C . LEU A 1 96 ? -4.909 23.609 14.433 1.00 95.19 96 LEU A C 1
ATOM 768 O O . LEU A 1 96 ? -4.674 24.364 15.375 1.00 95.19 96 LEU A O 1
ATOM 772 N N . LEU A 1 97 ? -4.195 22.508 14.198 1.00 95.38 97 LEU A N 1
ATOM 773 C CA . LEU A 1 97 ? -3.119 22.008 15.056 1.00 95.38 97 LEU A CA 1
ATOM 774 C C . LEU A 1 97 ? -1.739 22.149 14.410 1.00 95.38 97 LEU A C 1
ATOM 776 O O . LEU A 1 97 ? -0.749 21.679 14.974 1.00 95.38 97 LEU A O 1
ATOM 780 N N . ASP A 1 98 ? -1.650 22.743 13.221 1.00 89.00 98 ASP A N 1
ATOM 781 C CA . ASP A 1 98 ? -0.371 22.940 12.564 1.00 89.00 98 ASP A CA 1
ATOM 782 C C . ASP A 1 98 ? 0.527 23.862 13.412 1.00 89.00 98 ASP A C 1
ATOM 784 O O . ASP A 1 98 ? 0.080 24.707 14.185 1.00 89.00 98 ASP A O 1
ATOM 788 N N . GLY A 1 99 ? 1.831 23.580 13.404 1.00 86.62 99 GLY A N 1
ATOM 789 C CA . GLY A 1 99 ? 2.793 24.242 14.293 1.00 86.62 99 GLY A CA 1
ATOM 790 C C . GLY A 1 99 ? 2.889 23.671 15.716 1.00 86.62 99 GLY A C 1
ATOM 791 O O . GLY A 1 99 ? 3.871 23.952 16.402 1.00 86.62 99 GLY A O 1
ATOM 792 N N . GLU A 1 100 ? 1.963 22.815 16.158 1.00 90.19 100 GLU A N 1
ATOM 793 C CA . GLU A 1 100 ? 2.093 22.108 17.438 1.00 90.19 100 GLU A CA 1
ATOM 794 C C . GLU A 1 100 ? 3.069 20.924 17.317 1.00 90.19 100 GLU A C 1
ATOM 796 O O . GLU A 1 100 ? 2.783 19.907 16.688 1.00 90.19 100 GLU A O 1
ATOM 801 N N . GLU A 1 101 ? 4.228 20.998 17.976 1.00 86.50 101 GLU A N 1
ATOM 802 C CA . GLU A 1 101 ? 5.238 19.921 17.936 1.00 86.50 101 GLU A CA 1
ATOM 803 C C . GLU A 1 101 ? 4.969 18.770 18.925 1.00 86.50 101 GLU A C 1
ATOM 805 O O . GLU A 1 101 ? 5.779 17.848 19.078 1.00 86.50 101 GLU A O 1
ATOM 810 N N . ARG A 1 102 ? 3.829 18.801 19.623 1.00 93.88 102 ARG A N 1
ATOM 811 C CA . ARG A 1 102 ? 3.485 17.822 20.659 1.00 93.88 102 ARG A CA 1
ATOM 812 C C . ARG A 1 102 ? 2.565 16.709 20.140 1.00 93.88 102 ARG A C 1
ATOM 814 O O . ARG A 1 102 ? 1.795 16.908 19.203 1.00 93.88 102 ARG A O 1
ATOM 821 N N . PRO A 1 103 ? 2.601 15.518 20.759 1.00 95.00 103 PRO A N 1
ATOM 822 C CA . PRO A 1 103 ? 1.593 14.493 20.528 1.00 95.00 103 PRO A CA 1
ATOM 823 C C . PRO A 1 103 ? 0.237 14.866 21.151 1.00 95.00 103 PRO A C 1
ATOM 825 O O . PRO A 1 103 ? 0.164 15.459 22.229 1.00 95.00 103 PRO A O 1
ATOM 828 N N . PHE A 1 104 ? -0.832 14.439 20.483 1.00 96.12 104 PHE A N 1
ATOM 829 C CA . PHE A 1 104 ? -2.221 14.544 20.911 1.00 96.12 104 PHE A CA 1
ATOM 830 C C . PHE A 1 104 ? -2.809 13.156 21.151 1.00 96.12 104 PHE A C 1
ATOM 832 O O . PHE A 1 104 ? -2.534 12.194 20.420 1.00 96.12 104 PHE A O 1
ATOM 839 N N . ARG A 1 105 ? -3.662 13.051 22.172 1.00 93.69 105 ARG A N 1
ATOM 840 C CA . ARG A 1 105 ? -4.434 11.831 22.439 1.00 93.69 105 ARG A CA 1
ATOM 841 C C . ARG A 1 105 ? -5.756 11.868 21.684 1.00 93.69 105 ARG A C 1
ATOM 843 O O . ARG A 1 105 ? -6.339 12.925 21.482 1.00 93.69 105 ARG A O 1
ATOM 850 N N . LEU A 1 106 ? -6.283 10.696 21.341 1.00 93.19 106 LEU A N 1
ATOM 851 C CA . LEU A 1 106 ? -7.538 10.580 20.589 1.00 93.19 106 LEU A CA 1
ATOM 852 C C . LEU A 1 106 ? -8.736 11.332 21.202 1.00 93.19 106 LEU A C 1
ATOM 854 O O . LEU A 1 106 ? -9.443 11.983 20.440 1.00 93.19 106 LEU A O 1
ATOM 858 N N . PRO A 1 107 ? -8.984 11.310 22.531 1.00 93.31 107 PRO A N 1
ATOM 859 C CA . PRO A 1 107 ? -10.098 12.071 23.102 1.00 93.31 107 PRO A CA 1
ATOM 860 C C . PRO A 1 107 ? -9.948 13.587 22.940 1.00 93.31 107 PRO A C 1
ATOM 862 O O . PRO A 1 107 ? -10.945 14.285 22.812 1.00 93.31 107 PRO A O 1
ATOM 865 N N . GLU A 1 108 ? -8.712 14.093 22.931 1.00 94.75 108 GLU A N 1
ATOM 866 C CA . GLU A 1 108 ? -8.424 15.510 22.693 1.00 94.75 108 GLU A CA 1
ATOM 867 C C . GLU A 1 108 ? -8.743 15.876 21.240 1.00 94.75 108 GLU A C 1
ATOM 869 O O . GLU A 1 108 ? -9.472 16.829 20.993 1.00 94.75 108 GLU A O 1
ATOM 874 N N . LEU A 1 109 ? -8.303 15.045 20.290 1.00 95.69 109 LEU A N 1
ATOM 875 C CA . LEU A 1 109 ? -8.592 15.219 18.864 1.00 95.69 109 LEU A CA 1
ATOM 876 C C . LEU A 1 109 ? -10.088 15.158 18.558 1.00 95.69 109 LEU A C 1
ATOM 878 O O . LEU A 1 109 ? -10.604 15.994 17.825 1.00 95.69 109 LEU A O 1
ATOM 882 N N . ALA A 1 110 ? -10.808 14.223 19.178 1.00 96.12 110 ALA A N 1
ATOM 883 C CA . ALA A 1 110 ? -12.261 14.155 19.068 1.00 96.12 110 ALA A CA 1
ATOM 884 C C . ALA A 1 110 ? -12.960 15.413 19.604 1.00 96.12 110 ALA A C 1
ATOM 886 O O . ALA A 1 110 ? -13.990 15.797 19.058 1.00 96.12 110 ALA A O 1
ATOM 887 N N . GLY A 1 111 ? -12.390 16.076 20.614 1.00 95.88 111 GLY A N 1
ATOM 888 C CA . GLY A 1 111 ? -12.907 17.334 21.157 1.00 95.88 111 GLY A CA 1
ATOM 889 C C . GLY A 1 111 ? -12.765 18.538 20.227 1.00 95.88 111 GLY A C 1
ATOM 890 O O . GLY A 1 111 ? -13.520 19.492 20.379 1.00 95.88 111 GLY A O 1
ATOM 891 N N . TYR A 1 112 ? -11.841 18.494 19.263 1.00 95.38 112 TYR A N 1
ATOM 892 C CA . TYR A 1 112 ? -11.743 19.516 18.215 1.00 95.38 112 TYR A CA 1
ATOM 893 C C . TYR A 1 112 ? -12.746 19.293 17.079 1.00 95.38 112 TYR A C 1
ATOM 895 O O . TYR A 1 112 ? -13.152 20.254 16.436 1.00 95.38 112 TYR A O 1
ATOM 903 N N . VAL A 1 113 ? -13.155 18.042 16.840 1.00 96.00 113 VAL A N 1
ATOM 904 C CA . VAL A 1 113 ? -14.065 17.680 15.741 1.00 96.00 113 VAL A CA 1
ATOM 905 C C . VAL A 1 113 ? -15.532 17.766 16.162 1.00 96.00 113 VAL A C 1
ATOM 907 O O . VAL A 1 113 ? -16.366 18.300 15.437 1.00 96.00 113 VAL A O 1
ATOM 910 N N . PHE A 1 114 ? -15.871 17.231 17.335 1.00 95.38 114 PHE A N 1
ATOM 911 C CA . PHE A 1 114 ? -17.257 17.088 17.770 1.00 95.38 114 PHE A CA 1
ATOM 912 C C . PHE A 1 114 ? -17.607 18.064 18.889 1.00 95.38 114 PHE A C 1
ATOM 914 O O . PHE A 1 114 ? -16.890 18.203 19.878 1.00 95.38 114 PHE A O 1
ATOM 921 N N . SER A 1 115 ? -18.771 18.699 18.760 1.00 89.81 115 SER A N 1
ATOM 922 C CA . SER A 1 115 ? -19.338 19.552 19.806 1.00 89.81 115 SER A CA 1
ATOM 923 C C . SER A 1 115 ? -20.093 18.727 20.856 1.00 89.81 115 SER A C 1
ATOM 925 O O . SER A 1 115 ? -20.783 17.764 20.527 1.00 89.81 115 SER A O 1
ATOM 927 N N . GLY A 1 116 ? -20.037 19.145 22.123 1.00 88.00 116 GLY A N 1
ATOM 928 C CA . GLY A 1 116 ? -20.800 18.532 23.217 1.00 88.00 116 GLY A CA 1
ATOM 929 C C . GLY A 1 116 ? -20.060 17.409 23.953 1.00 88.00 116 GLY A C 1
ATOM 930 O O . GLY A 1 116 ? -18.835 17.411 24.059 1.00 88.00 116 GLY A O 1
ATOM 931 N N . SER A 1 117 ? -20.812 16.474 24.544 1.00 88.81 117 SER A N 1
ATOM 932 C CA . SER A 1 117 ? -20.236 15.366 25.313 1.00 88.81 117 SER A CA 1
ATOM 933 C C . SER A 1 117 ? -19.693 14.279 24.387 1.00 88.81 117 SER A C 1
ATOM 935 O O . SER A 1 117 ? -20.463 13.586 23.719 1.00 88.81 117 SER A O 1
ATOM 937 N N . LEU A 1 118 ? -18.375 14.093 24.398 1.00 93.38 118 LEU A N 1
ATOM 938 C CA . LEU A 1 118 ? -17.721 13.036 23.637 1.00 93.38 118 LEU A CA 1
ATOM 939 C C . LEU A 1 118 ? -18.125 11.651 24.149 1.00 93.38 118 LEU A C 1
ATOM 941 O O . LEU A 1 118 ? -18.167 11.395 25.353 1.00 93.38 118 LEU A O 1
ATOM 945 N N . THR A 1 119 ? -18.372 10.747 23.207 1.00 95.19 119 THR A N 1
ATOM 946 C CA . THR A 1 119 ? -18.616 9.323 23.467 1.00 95.19 119 THR A CA 1
ATOM 947 C C . THR A 1 119 ? -17.497 8.495 22.850 1.00 95.19 119 THR A C 1
ATOM 949 O O . THR A 1 119 ? -16.767 8.973 21.979 1.00 95.19 119 THR A O 1
ATOM 952 N N . ASP A 1 120 ? -17.386 7.230 23.248 1.00 94.94 120 ASP A N 1
ATOM 953 C CA . ASP A 1 120 ? -16.382 6.326 22.678 1.00 94.94 120 ASP A CA 1
ATOM 954 C C . ASP A 1 120 ? -16.544 6.135 21.164 1.00 94.94 120 ASP A C 1
ATOM 956 O O . ASP A 1 120 ? -15.563 5.891 20.467 1.00 94.94 120 ASP A O 1
ATOM 960 N N . ASP A 1 121 ? -17.764 6.289 20.640 1.00 96.62 121 ASP A N 1
ATOM 961 C CA . ASP A 1 121 ? -18.024 6.223 19.203 1.00 96.62 121 ASP A CA 1
ATOM 962 C C . ASP A 1 121 ? -17.410 7.412 18.453 1.00 96.62 121 ASP A C 1
ATOM 964 O O . ASP A 1 121 ? -16.831 7.211 17.388 1.00 96.62 121 ASP A O 1
ATOM 968 N N . HIS A 1 122 ? -17.458 8.620 19.026 1.00 97.44 122 HIS A N 1
ATOM 969 C CA . HIS A 1 122 ? -16.800 9.801 18.455 1.00 97.44 122 HIS A CA 1
ATOM 970 C C . HIS A 1 122 ? -15.280 9.617 18.412 1.00 97.44 122 HIS A C 1
ATOM 972 O O . HIS A 1 122 ? -14.644 9.826 17.381 1.00 97.44 122 HIS A O 1
ATOM 978 N N . VAL A 1 123 ? -14.692 9.168 19.524 1.00 96.44 123 VAL A N 1
ATOM 979 C CA . VAL A 1 123 ? -13.242 8.949 19.627 1.00 96.44 123 VAL A CA 1
ATOM 980 C C . VAL A 1 123 ? -12.784 7.839 18.680 1.00 96.44 123 VAL A C 1
ATOM 982 O O . VAL A 1 123 ? -11.771 7.986 17.992 1.00 96.44 123 VAL A O 1
ATOM 985 N N . ALA A 1 124 ? -13.546 6.746 18.602 1.00 96.62 124 ALA A N 1
ATOM 986 C CA . ALA A 1 124 ? -13.278 5.674 17.660 1.00 96.62 124 ALA A CA 1
ATOM 987 C C . ALA A 1 124 ? -13.384 6.168 16.212 1.00 96.62 124 ALA A C 1
ATOM 989 O O . ALA A 1 124 ? -12.493 5.862 15.430 1.00 96.62 124 ALA A O 1
ATOM 990 N N . ALA A 1 125 ? -14.399 6.963 15.853 1.00 97.19 125 ALA A N 1
ATOM 991 C CA . ALA A 1 125 ? -14.547 7.518 14.506 1.00 97.19 125 ALA A CA 1
ATOM 992 C C . ALA A 1 125 ? -13.337 8.370 14.081 1.00 97.19 125 ALA A C 1
ATOM 994 O O . ALA A 1 125 ? -12.815 8.170 12.983 1.00 97.19 125 ALA A O 1
ATOM 995 N N . VAL A 1 126 ? -12.821 9.231 14.969 1.00 97.44 126 VAL A N 1
ATOM 996 C CA . VAL A 1 126 ? -11.582 9.989 14.708 1.00 97.44 126 VAL A CA 1
ATOM 997 C C . VAL A 1 126 ? -10.396 9.053 14.503 1.00 97.44 126 VAL A C 1
ATOM 999 O O . VAL A 1 126 ? -9.700 9.172 13.496 1.00 97.44 126 VAL A O 1
ATOM 1002 N N . LEU A 1 127 ? -10.196 8.066 15.388 1.00 96.44 127 LEU A N 1
ATOM 1003 C CA . LEU A 1 127 ? -9.154 7.050 15.194 1.00 96.44 127 LEU A CA 1
ATOM 1004 C C . LEU A 1 127 ? -9.259 6.410 13.807 1.00 96.44 127 LEU A C 1
ATOM 1006 O O . LEU A 1 127 ? -8.238 6.206 13.144 1.00 96.44 127 LEU A O 1
ATOM 1010 N N . ARG A 1 128 ? -10.484 6.080 13.377 1.00 95.75 128 ARG A N 1
ATOM 1011 C CA . ARG A 1 128 ? -10.710 5.399 12.107 1.00 95.75 128 ARG A CA 1
ATOM 1012 C C . ARG A 1 128 ? -10.218 6.219 10.925 1.00 95.75 128 ARG A C 1
ATOM 1014 O O . ARG A 1 128 ? -9.504 5.684 10.078 1.00 95.75 128 ARG A O 1
ATOM 1021 N N . VAL A 1 129 ? -10.569 7.501 10.899 1.00 97.19 129 VAL A N 1
ATOM 1022 C CA . VAL A 1 129 ? -10.162 8.445 9.850 1.00 97.19 129 VAL A CA 1
ATOM 1023 C C . VAL A 1 129 ? -8.647 8.646 9.867 1.00 97.19 129 VAL A C 1
ATOM 1025 O O . VAL A 1 129 ? -7.996 8.486 8.839 1.00 97.19 129 VAL A O 1
ATOM 1028 N N . MET A 1 130 ? -8.054 8.869 11.042 1.00 95.62 130 MET A N 1
ATOM 1029 C CA . MET A 1 130 ? -6.614 9.124 11.167 1.00 95.62 130 MET A CA 1
ATOM 1030 C C . MET A 1 130 ? -5.725 7.919 10.830 1.00 95.62 130 MET A C 1
ATOM 1032 O O . MET A 1 130 ? -4.575 8.081 10.427 1.00 95.62 130 MET A O 1
ATOM 1036 N N . LEU A 1 131 ? -6.210 6.689 11.028 1.00 93.94 131 LEU A N 1
ATOM 1037 C CA . LEU A 1 131 ? -5.474 5.492 10.609 1.00 93.94 131 LEU A CA 1
ATOM 1038 C C . LEU A 1 131 ? -5.678 5.159 9.127 1.00 93.94 131 LEU A C 1
ATOM 1040 O O . LEU A 1 131 ? -4.806 4.499 8.545 1.00 93.94 131 LEU A O 1
ATOM 1044 N N . ALA A 1 132 ? -6.800 5.587 8.541 1.00 93.56 132 ALA A N 1
ATOM 1045 C CA . ALA A 1 132 ? -7.085 5.447 7.118 1.00 93.56 132 ALA A CA 1
ATOM 1046 C C . ALA A 1 132 ? -6.251 6.430 6.284 1.00 93.56 132 ALA A C 1
ATOM 1048 O O . ALA A 1 132 ? -5.604 5.998 5.329 1.00 93.56 132 ALA A O 1
ATOM 1049 N N . ASP A 1 133 ? -6.185 7.704 6.686 1.00 93.38 133 ASP A N 1
ATOM 1050 C CA . ASP A 1 133 ? -5.327 8.708 6.057 1.00 93.38 133 ASP A CA 1
ATOM 1051 C C . ASP A 1 133 ? -4.147 9.107 6.954 1.00 93.38 133 ASP A C 1
ATOM 1053 O O . ASP A 1 133 ? -4.267 9.834 7.938 1.00 93.38 133 ASP A O 1
ATOM 1057 N N . LYS A 1 134 ? -2.961 8.631 6.568 1.00 91.69 134 LYS A N 1
ATOM 1058 C CA . LYS A 1 134 ? -1.694 8.855 7.280 1.00 91.69 134 LYS A CA 1
ATOM 1059 C C . LYS A 1 134 ? -0.923 10.073 6.767 1.00 91.69 134 LYS A C 1
ATOM 1061 O O . LYS A 1 134 ? 0.244 10.247 7.142 1.00 91.69 134 LYS A O 1
ATOM 1066 N N . LEU A 1 135 ? -1.531 10.855 5.872 1.00 94.19 135 LEU A N 1
ATOM 1067 C CA . LEU A 1 135 ? -0.914 12.034 5.286 1.00 94.19 135 LEU A CA 1
ATOM 1068 C C . LEU A 1 135 ? -0.713 13.107 6.352 1.00 94.19 135 LEU A C 1
ATOM 1070 O O . LEU A 1 135 ? 0.421 13.492 6.591 1.00 94.19 135 LEU A O 1
ATOM 1074 N N . TYR A 1 136 ? -1.778 13.520 7.039 1.00 95.56 136 TYR A N 1
ATOM 1075 C CA . TYR A 1 136 ? -1.770 14.702 7.909 1.00 95.56 136 TYR A CA 1
ATOM 1076 C C . TYR A 1 136 ? -1.126 14.473 9.283 1.00 95.56 136 TYR A C 1
ATOM 1078 O O . TYR A 1 136 ? -0.422 15.338 9.807 1.00 95.56 136 TYR A O 1
ATOM 1086 N N . PHE A 1 137 ? -1.309 13.283 9.861 1.00 95.94 137 PHE A N 1
ATOM 1087 C CA . PHE A 1 137 ? -0.834 12.961 11.207 1.00 95.94 137 PHE A CA 1
ATOM 1088 C C . PHE A 1 137 ? 0.093 11.748 11.220 1.00 95.94 137 PHE A C 1
ATOM 1090 O O . PHE A 1 137 ? -0.098 10.751 10.521 1.00 95.94 137 PHE A O 1
ATOM 1097 N N . LYS A 1 138 ? 1.104 11.804 12.085 1.00 94.38 138 LYS A N 1
ATOM 1098 C CA . LYS A 1 138 ? 1.979 10.676 12.394 1.00 94.38 138 LYS A CA 1
ATOM 1099 C C . LYS A 1 138 ? 1.476 9.964 13.644 1.00 94.38 138 LYS A C 1
ATOM 1101 O O . LYS A 1 138 ? 1.457 10.555 14.717 1.00 94.38 138 LYS A O 1
ATOM 1106 N N . TYR A 1 139 ? 1.155 8.678 13.518 1.00 93.50 139 TYR A N 1
ATOM 1107 C CA . TYR A 1 139 ? 0.792 7.827 14.651 1.00 93.50 139 TYR A CA 1
ATOM 1108 C C . TYR A 1 139 ? 2.024 7.171 15.287 1.00 93.50 139 TYR A C 1
ATOM 1110 O O . TYR A 1 139 ? 2.818 6.524 14.594 1.00 93.50 139 TYR A O 1
ATOM 1118 N N . LYS A 1 140 ? 2.180 7.296 16.608 1.00 91.38 140 LYS A N 1
ATOM 1119 C CA . LYS A 1 140 ? 3.219 6.603 17.380 1.00 91.38 140 LYS A CA 1
ATOM 1120 C C . LYS A 1 140 ? 2.720 6.311 18.794 1.00 91.38 140 LYS A C 1
ATOM 1122 O O . LYS A 1 140 ? 2.325 7.217 19.509 1.00 91.38 140 LYS A O 1
ATOM 1127 N N . ALA A 1 141 ? 2.791 5.043 19.206 1.00 86.81 141 ALA A N 1
ATOM 1128 C CA . ALA A 1 141 ? 2.506 4.603 20.579 1.00 86.81 141 ALA A CA 1
ATOM 1129 C C . ALA A 1 141 ? 1.148 5.075 21.154 1.00 86.81 141 ALA A C 1
ATOM 1131 O O . ALA A 1 141 ? 1.052 5.377 22.338 1.00 86.81 141 ALA A O 1
ATOM 1132 N N . GLY A 1 142 ? 0.093 5.114 20.330 1.00 85.69 142 GLY A N 1
ATOM 1133 C CA . GLY A 1 142 ? -1.243 5.540 20.771 1.00 85.69 142 GLY A CA 1
ATOM 1134 C C . GLY A 1 142 ? -1.509 7.042 20.662 1.00 85.69 142 GLY A C 1
ATOM 1135 O O . GLY A 1 142 ? -2.617 7.476 20.967 1.00 85.69 142 GLY A O 1
ATOM 1136 N N . GLU A 1 143 ? -0.534 7.821 20.199 1.00 93.12 143 GLU A N 1
ATOM 1137 C CA . GLU A 1 143 ? -0.635 9.272 20.069 1.00 93.12 143 GLU A CA 1
ATOM 1138 C C . GLU A 1 143 ? -0.426 9.716 18.617 1.00 93.12 143 GLU A C 1
ATOM 1140 O O . GLU A 1 143 ? 0.200 9.014 17.813 1.00 93.12 143 GLU A O 1
ATOM 1145 N N . PHE A 1 144 ? -0.965 10.888 18.286 1.00 96.19 144 PHE A N 1
ATOM 1146 C CA . PHE A 1 144 ? -0.887 11.483 16.957 1.00 96.19 144 PHE A CA 1
ATOM 1147 C C . PHE A 1 144 ? -0.195 12.836 17.017 1.00 96.19 144 PHE A C 1
ATOM 1149 O O . PHE A 1 144 ? -0.551 13.683 17.827 1.00 96.19 144 PHE A O 1
ATOM 1156 N N . THR A 1 145 ? 0.772 13.052 16.137 1.00 96.19 145 THR A N 1
ATOM 1157 C CA . THR A 1 145 ? 1.462 14.339 16.001 1.00 96.19 145 THR A CA 1
ATOM 1158 C C . THR A 1 145 ? 1.151 14.913 14.620 1.00 96.19 145 THR A C 1
ATOM 1160 O O . THR A 1 145 ? 1.299 14.166 13.640 1.00 96.19 145 THR A O 1
ATOM 1163 N N . PRO A 1 146 ? 0.710 16.179 14.508 1.00 96.75 146 PRO A N 1
ATOM 1164 C CA . PRO A 1 146 ? 0.515 16.815 13.210 1.00 96.75 146 PRO A CA 1
ATOM 1165 C C . PRO A 1 146 ? 1.855 16.886 12.471 1.00 96.75 146 PRO A C 1
ATOM 1167 O O . PRO A 1 146 ? 2.917 17.059 13.071 1.00 96.75 146 PRO A O 1
ATOM 1170 N N . ARG A 1 147 ? 1.832 16.675 11.156 1.00 95.06 147 ARG A N 1
ATOM 1171 C CA . ARG A 1 147 ? 3.035 16.813 10.328 1.00 95.06 147 ARG A CA 1
ATOM 1172 C C . ARG A 1 147 ? 3.261 18.263 9.933 1.00 95.06 147 ARG A C 1
ATOM 1174 O O . ARG A 1 147 ? 2.312 19.029 9.836 1.00 95.06 147 ARG A O 1
ATOM 1181 N N . SER A 1 148 ? 4.507 18.635 9.658 1.00 94.31 148 SER A N 1
ATOM 1182 C CA . SER A 1 148 ? 4.789 19.962 9.105 1.00 94.31 148 SER A CA 1
ATOM 1183 C C . SER A 1 148 ? 4.304 20.070 7.650 1.00 94.31 148 SER A C 1
ATOM 1185 O O . SER A 1 148 ? 4.286 19.056 6.944 1.00 94.31 148 SER A O 1
ATOM 1187 N N . PRO A 1 149 ? 4.008 21.283 7.143 1.00 93.69 149 PRO A N 1
ATOM 1188 C CA . PRO A 1 149 ? 3.654 21.487 5.735 1.00 93.69 149 PRO A CA 1
ATOM 1189 C C . PRO A 1 149 ? 4.690 20.890 4.769 1.00 93.69 149 PRO A C 1
ATOM 1191 O O . PRO A 1 149 ? 4.341 20.179 3.832 1.00 93.69 149 PRO A O 1
ATOM 1194 N N . SER A 1 150 ? 5.980 21.058 5.075 1.00 92.94 150 SER A N 1
ATOM 1195 C CA . SER A 1 150 ? 7.084 20.475 4.299 1.00 92.94 150 SER A CA 1
ATOM 1196 C C . SER A 1 150 ? 7.076 18.941 4.267 1.00 92.94 150 SER A C 1
ATOM 1198 O O . SER A 1 150 ? 7.430 18.335 3.257 1.00 92.94 150 SER A O 1
ATOM 1200 N N . GLN A 1 151 ? 6.658 18.283 5.354 1.00 93.38 151 GLN A N 1
ATOM 1201 C CA . GLN A 1 151 ? 6.491 16.829 5.379 1.00 93.38 151 GLN A CA 1
ATOM 1202 C C . GLN A 1 151 ? 5.284 16.388 4.547 1.00 93.38 151 GLN A C 1
ATOM 1204 O O . GLN A 1 151 ? 5.352 15.334 3.918 1.00 93.38 151 GLN A O 1
ATOM 1209 N N . LEU A 1 152 ? 4.195 17.166 4.539 1.00 94.25 152 LEU A N 1
ATOM 1210 C CA . LEU A 1 152 ? 3.027 16.882 3.702 1.00 94.25 152 LEU A CA 1
ATOM 1211 C C . LEU A 1 152 ? 3.359 16.999 2.220 1.00 94.25 152 LEU A C 1
ATOM 1213 O O . LEU A 1 152 ? 3.011 16.102 1.460 1.00 94.25 152 LEU A O 1
ATOM 1217 N N . GLU A 1 153 ? 4.059 18.059 1.815 1.00 93.44 153 GLU A N 1
ATOM 1218 C CA . GLU A 1 153 ? 4.498 18.251 0.430 1.00 93.44 153 GLU A CA 1
ATOM 1219 C C . GLU A 1 153 ? 5.363 17.086 -0.051 1.00 93.44 153 GLU A C 1
ATOM 1221 O O . GLU A 1 153 ? 5.110 16.535 -1.121 1.00 93.44 153 GLU A O 1
ATOM 1226 N N . LEU A 1 154 ? 6.330 16.652 0.764 1.00 94.19 154 LEU A N 1
ATOM 1227 C CA . LEU A 1 154 ? 7.173 15.504 0.434 1.00 94.19 154 LEU A CA 1
ATOM 1228 C C . LEU A 1 154 ? 6.350 14.217 0.270 1.00 94.19 154 LEU A C 1
ATOM 1230 O O . LEU A 1 154 ? 6.553 13.478 -0.689 1.00 94.19 154 LEU A O 1
ATOM 1234 N N . LEU A 1 155 ? 5.406 13.958 1.180 1.00 93.12 155 LEU A N 1
ATOM 1235 C CA . LEU A 1 155 ? 4.539 12.777 1.117 1.00 93.12 155 LEU A CA 1
ATOM 1236 C C . LEU A 1 155 ? 3.566 12.819 -0.066 1.00 93.12 155 LEU A C 1
ATOM 1238 O O . LEU A 1 155 ? 3.293 11.773 -0.649 1.00 93.12 155 LEU A O 1
ATOM 1242 N N . ARG A 1 156 ? 3.054 14.003 -0.427 1.00 92.88 156 ARG A N 1
ATOM 1243 C CA . ARG A 1 156 ? 2.226 14.203 -1.625 1.00 92.88 156 ARG A CA 1
ATOM 1244 C C . ARG A 1 156 ? 3.039 13.895 -2.879 1.00 92.88 156 ARG A C 1
ATOM 1246 O O . ARG A 1 156 ? 2.655 13.012 -3.628 1.00 92.88 156 ARG A O 1
ATOM 1253 N N . GLN A 1 157 ? 4.225 14.487 -3.022 1.00 93.19 157 GLN A N 1
ATOM 1254 C CA . GLN A 1 157 ? 5.116 14.199 -4.152 1.00 93.19 157 GLN A CA 1
ATOM 1255 C C . GLN A 1 157 ? 5.509 12.719 -4.243 1.00 93.19 157 GLN A C 1
ATOM 1257 O O . GLN A 1 157 ? 5.640 12.178 -5.339 1.00 93.19 157 GLN A O 1
ATOM 1262 N N . GLU A 1 158 ? 5.741 12.058 -3.108 1.00 92.06 158 GLU A N 1
ATOM 1263 C CA . GLU A 1 158 ? 6.044 10.628 -3.084 1.00 92.06 158 GLU A CA 1
ATOM 1264 C C . GLU A 1 158 ? 4.836 9.786 -3.514 1.00 92.06 158 GLU A C 1
ATOM 1266 O O . GLU A 1 158 ? 5.000 8.856 -4.303 1.00 92.06 158 GLU A O 1
ATOM 1271 N N . ARG A 1 159 ? 3.628 10.130 -3.049 1.00 91.19 159 ARG A N 1
ATOM 1272 C CA . ARG A 1 159 ? 2.379 9.479 -3.463 1.00 91.19 159 ARG A CA 1
ATOM 1273 C C . ARG A 1 159 ? 2.124 9.668 -4.956 1.00 91.19 159 ARG A C 1
ATOM 1275 O O . ARG A 1 159 ? 1.914 8.673 -5.640 1.00 91.19 159 ARG A O 1
ATOM 1282 N N . ASP A 1 160 ? 2.230 10.893 -5.459 1.00 92.44 160 ASP A N 1
ATOM 1283 C CA . ASP A 1 160 ? 2.008 11.217 -6.871 1.00 92.44 160 ASP A CA 1
ATOM 1284 C C . ASP A 1 160 ? 2.971 10.418 -7.762 1.00 92.44 160 ASP A C 1
ATOM 1286 O O . ASP A 1 160 ? 2.551 9.742 -8.698 1.00 92.44 160 ASP A O 1
ATOM 1290 N N . LYS A 1 161 ? 4.262 10.373 -7.402 1.00 92.25 161 LYS A N 1
ATOM 1291 C CA . LYS A 1 161 ? 5.259 9.549 -8.107 1.00 92.25 161 LYS A CA 1
ATOM 1292 C C . LYS A 1 161 ? 4.931 8.057 -8.068 1.00 92.25 161 LYS A C 1
ATOM 1294 O O . LYS A 1 161 ? 5.158 7.359 -9.054 1.00 92.25 161 LYS A O 1
ATOM 1299 N N . GLN A 1 162 ? 4.450 7.540 -6.937 1.00 91.38 162 GLN A N 1
ATOM 1300 C CA . GLN A 1 162 ? 4.057 6.132 -6.819 1.00 91.38 162 GLN A CA 1
ATOM 1301 C C . GLN A 1 162 ? 2.825 5.817 -7.675 1.00 91.38 162 GLN A C 1
ATOM 1303 O O . GLN A 1 162 ? 2.784 4.763 -8.308 1.00 91.38 162 GLN A O 1
ATOM 1308 N N . GLU A 1 163 ? 1.848 6.722 -7.725 1.00 92.69 163 GLU A N 1
ATOM 1309 C CA . GLU A 1 163 ? 0.654 6.593 -8.562 1.00 92.69 163 GLU A CA 1
ATOM 1310 C C . GLU A 1 163 ? 1.006 6.646 -10.052 1.00 92.69 163 GLU A C 1
ATOM 1312 O O . GLU A 1 163 ? 0.572 5.778 -10.809 1.00 92.69 163 GLU A O 1
ATOM 1317 N N . GLU A 1 164 ? 1.864 7.582 -10.465 1.00 92.69 164 GLU A N 1
ATOM 1318 C CA . GLU A 1 164 ? 2.402 7.650 -11.828 1.00 92.69 164 GLU A CA 1
ATOM 1319 C C . GLU A 1 164 ? 3.148 6.363 -12.209 1.00 92.69 164 GLU A C 1
ATOM 1321 O O . GLU A 1 164 ? 2.920 5.802 -13.285 1.00 92.69 164 GLU A O 1
ATOM 1326 N N . GLN A 1 165 ? 4.007 5.850 -11.319 1.00 92.56 165 GLN A N 1
ATOM 1327 C CA . GLN A 1 165 ? 4.737 4.601 -11.546 1.00 92.56 165 GLN A CA 1
ATOM 1328 C C . GLN A 1 165 ? 3.809 3.388 -11.642 1.00 92.56 165 GLN A C 1
ATOM 1330 O O . GLN A 1 165 ? 4.008 2.543 -12.514 1.00 92.56 165 GLN A O 1
ATOM 1335 N N . GLU A 1 166 ? 2.801 3.275 -10.775 1.00 94.31 166 GLU A N 1
ATOM 1336 C CA . GLU A 1 166 ? 1.839 2.171 -10.818 1.00 94.31 166 GLU A CA 1
ATOM 1337 C C . GLU A 1 166 ? 0.934 2.273 -12.054 1.00 94.31 166 GLU A C 1
ATOM 1339 O O . GLU A 1 166 ? 0.668 1.250 -12.683 1.00 94.31 166 GLU A O 1
ATOM 1344 N N . HIS A 1 167 ? 0.527 3.476 -12.472 1.00 94.19 167 HIS A N 1
ATOM 1345 C CA . HIS A 1 167 ? -0.207 3.682 -13.723 1.00 94.19 167 HIS A CA 1
ATOM 1346 C C . HIS A 1 167 ? 0.623 3.239 -14.937 1.00 94.19 167 HIS A C 1
ATOM 1348 O O . HIS A 1 167 ? 0.159 2.433 -15.748 1.00 94.19 167 HIS A O 1
ATOM 1354 N N . LEU A 1 168 ? 1.878 3.693 -15.023 1.00 95.50 168 LEU A N 1
ATOM 1355 C CA . LEU A 1 168 ? 2.826 3.276 -16.058 1.00 95.50 168 LEU A CA 1
ATOM 1356 C C . LEU A 1 168 ? 3.021 1.750 -16.063 1.00 95.50 168 LEU A C 1
ATOM 1358 O O . LEU A 1 168 ? 3.027 1.110 -17.119 1.00 95.50 168 LEU A O 1
ATOM 1362 N N . LEU A 1 169 ? 3.145 1.149 -14.878 1.00 96.50 169 LEU A N 1
ATOM 1363 C CA . LEU A 1 169 ? 3.285 -0.292 -14.711 1.00 96.50 169 LEU A CA 1
ATOM 1364 C C . LEU A 1 169 ? 2.036 -1.032 -15.205 1.00 96.50 169 LEU A C 1
ATOM 1366 O O . LEU A 1 169 ? 2.163 -2.007 -15.941 1.00 96.50 169 LEU A O 1
ATOM 1370 N N . GLN A 1 170 ? 0.833 -0.589 -14.839 1.00 95.81 170 GLN A N 1
ATOM 1371 C CA . GLN A 1 170 ? -0.424 -1.217 -15.256 1.00 95.81 170 GLN A CA 1
ATOM 1372 C C . GLN A 1 170 ? -0.641 -1.133 -16.769 1.00 95.81 170 GLN A C 1
ATOM 1374 O O . GLN A 1 170 ? -0.983 -2.142 -17.399 1.00 95.81 170 GLN A O 1
ATOM 1379 N N . GLU A 1 171 ? -0.398 0.040 -17.354 1.00 95.12 171 GLU A N 1
ATOM 1380 C CA . GLU A 1 171 ? -0.466 0.266 -18.796 1.00 95.12 171 GLU A CA 1
ATOM 1381 C C . GLU A 1 171 ? 0.507 -0.669 -19.535 1.00 95.12 171 GLU A C 1
ATOM 1383 O O . GLU A 1 171 ? 0.107 -1.425 -20.432 1.00 95.12 171 GLU A O 1
ATOM 1388 N N . GLY A 1 172 ? 1.765 -0.710 -19.084 1.00 96.56 172 GLY A N 1
ATOM 1389 C CA . GLY A 1 172 ? 2.791 -1.589 -19.631 1.00 96.56 172 GLY A CA 1
ATOM 1390 C C . GLY A 1 172 ? 2.457 -3.073 -19.478 1.00 96.56 172 GLY A C 1
ATOM 1391 O O . GLY A 1 172 ? 2.557 -3.824 -20.447 1.00 96.56 172 GLY A O 1
ATOM 1392 N N . VAL A 1 173 ? 2.003 -3.518 -18.303 1.00 96.88 173 VAL A N 1
ATOM 1393 C CA . VAL A 1 173 ? 1.618 -4.919 -18.052 1.00 96.88 173 VAL A CA 1
ATOM 1394 C C . VAL A 1 173 ? 0.520 -5.361 -19.014 1.00 96.88 173 VAL A C 1
ATOM 1396 O O . VAL A 1 173 ? 0.622 -6.433 -19.617 1.00 96.88 173 VAL A O 1
ATOM 1399 N N . SER A 1 174 ? -0.523 -4.543 -19.175 1.00 95.25 174 SER A N 1
ATOM 1400 C CA . SER A 1 174 ? -1.648 -4.835 -20.065 1.00 95.25 174 SER A CA 1
ATOM 1401 C C . SER A 1 174 ? -1.189 -4.994 -21.516 1.00 95.25 174 SER A C 1
ATOM 1403 O O . SER A 1 174 ? -1.505 -5.994 -22.172 1.00 95.25 174 SER A O 1
ATOM 1405 N N . TRP A 1 175 ? -0.386 -4.046 -22.005 1.00 96.44 175 TRP A N 1
ATOM 1406 C CA . TRP A 1 175 ? 0.144 -4.070 -23.365 1.00 96.44 175 TRP A CA 1
ATOM 1407 C C . TRP A 1 175 ? 1.091 -5.255 -23.599 1.00 96.44 175 TRP A C 1
ATOM 1409 O O . TRP A 1 175 ? 0.880 -6.054 -24.519 1.00 96.44 175 TRP A O 1
ATOM 1419 N N . LEU A 1 176 ? 2.092 -5.432 -22.735 1.00 96.25 176 LEU A N 1
ATOM 1420 C CA . LEU A 1 176 ? 3.097 -6.485 -22.875 1.00 96.25 176 LEU A CA 1
ATOM 1421 C C . LEU A 1 176 ? 2.494 -7.881 -22.778 1.00 96.25 176 LEU A C 1
ATOM 1423 O O . LEU A 1 176 ? 2.923 -8.776 -23.503 1.00 96.25 176 LEU A O 1
ATOM 1427 N N . LYS A 1 177 ? 1.465 -8.081 -21.949 1.00 95.56 177 LYS A N 1
ATOM 1428 C CA . LYS A 1 177 ? 0.754 -9.362 -21.871 1.00 95.56 177 LYS A CA 1
ATOM 1429 C C . LYS A 1 177 ? 0.092 -9.721 -23.203 1.00 95.56 177 LYS A C 1
ATOM 1431 O O . LYS A 1 177 ? 0.216 -10.863 -23.648 1.00 95.56 177 LYS A O 1
ATOM 1436 N N . LYS A 1 178 ? -0.547 -8.759 -23.883 1.00 94.62 178 LYS A N 1
ATOM 1437 C CA . LYS A 1 178 ? -1.145 -8.973 -25.216 1.00 94.62 178 LYS A CA 1
ATOM 1438 C C . LYS A 1 178 ? -0.082 -9.317 -26.260 1.00 94.62 178 LYS A C 1
ATOM 1440 O O . LYS A 1 178 ? -0.231 -10.302 -26.986 1.00 94.62 178 LYS A O 1
ATOM 1445 N N . VAL A 1 179 ? 1.028 -8.573 -26.277 1.00 94.38 179 VAL A N 1
ATOM 1446 C CA . VAL A 1 179 ? 2.190 -8.838 -27.148 1.00 94.38 179 VAL A CA 1
ATOM 1447 C C . VAL A 1 179 ? 2.771 -10.233 -26.879 1.00 94.38 179 VAL A C 1
ATOM 1449 O O . VAL A 1 179 ? 3.055 -11.013 -27.797 1.00 94.38 179 VAL A O 1
ATOM 1452 N N . TRP A 1 180 ? 2.922 -10.594 -25.605 1.00 94.81 180 TRP A N 1
ATOM 1453 C CA . TRP A 1 180 ? 3.479 -11.877 -25.193 1.00 94.81 180 TRP A CA 1
ATOM 1454 C C . TRP A 1 180 ? 2.561 -13.064 -25.515 1.00 94.81 180 TRP A C 1
ATOM 1456 O O . TRP A 1 180 ? 3.034 -14.169 -25.783 1.00 94.81 180 TRP A O 1
ATOM 1466 N N . GLN A 1 181 ? 1.252 -12.844 -25.572 1.00 92.69 181 GLN A N 1
ATOM 1467 C CA . GLN A 1 181 ? 0.271 -13.863 -25.947 1.00 92.69 181 GLN A CA 1
ATOM 1468 C C . GLN A 1 181 ? -0.058 -13.871 -27.447 1.00 92.69 181 GLN A C 1
ATOM 1470 O O . GLN A 1 181 ? -0.865 -14.688 -27.878 1.00 92.69 181 GLN A O 1
ATOM 1475 N N . ARG A 1 182 ? 0.580 -13.003 -28.250 1.00 89.06 182 ARG A N 1
ATOM 1476 C CA . ARG A 1 182 ? 0.304 -12.828 -29.691 1.00 89.06 182 ARG A CA 1
ATOM 1477 C C . ARG A 1 182 ? -1.168 -12.508 -29.978 1.00 89.06 182 ARG A C 1
ATOM 1479 O O . ARG A 1 182 ? -1.710 -12.925 -30.998 1.00 89.06 182 ARG A O 1
ATOM 1486 N N . GLN A 1 183 ? -1.815 -11.778 -29.072 1.00 87.56 183 GLN A N 1
ATOM 1487 C CA . GLN A 1 183 ? -3.191 -11.346 -29.278 1.00 87.56 183 GLN A CA 1
ATOM 1488 C C . GLN A 1 183 ? -3.239 -10.210 -30.313 1.00 87.56 183 GLN A C 1
ATOM 1490 O O . GLN A 1 183 ? -2.421 -9.287 -30.236 1.00 87.56 183 GLN A O 1
ATOM 1495 N N . PRO A 1 184 ? -4.186 -10.242 -31.268 1.00 78.50 184 PRO A N 1
ATOM 1496 C CA . PRO A 1 184 ? -4.397 -9.126 -32.182 1.00 78.50 184 PRO A CA 1
ATOM 1497 C C . PRO A 1 184 ? -4.879 -7.882 -31.414 1.00 78.50 184 PRO A C 1
ATOM 1499 O O . PRO A 1 184 ? -5.545 -7.994 -30.387 1.00 78.50 184 PRO A O 1
ATOM 1502 N N . GLY A 1 185 ? -4.539 -6.685 -31.905 1.00 77.00 185 GLY A N 1
ATOM 1503 C CA . GLY A 1 185 ? -4.975 -5.419 -31.293 1.00 77.00 185 GLY A CA 1
ATOM 1504 C C . GLY A 1 185 ? -4.148 -4.952 -30.087 1.00 77.00 185 GLY A C 1
ATOM 1505 O O . GLY A 1 185 ? -4.639 -4.182 -29.260 1.00 77.00 185 GLY A O 1
ATOM 1506 N N . ALA A 1 186 ? -2.895 -5.399 -29.960 1.00 85.31 186 ALA A N 1
ATOM 1507 C CA . ALA A 1 186 ? -1.947 -4.850 -28.991 1.00 85.31 186 ALA A CA 1
ATOM 1508 C C . ALA A 1 186 ? -1.476 -3.446 -29.422 1.00 85.31 186 ALA A C 1
ATOM 1510 O O . ALA A 1 186 ? -0.398 -3.288 -29.992 1.00 85.31 186 ALA A O 1
ATOM 1511 N N . VAL A 1 187 ? -2.304 -2.432 -29.171 1.00 88.81 187 VAL A N 1
ATOM 1512 C CA . VAL A 1 187 ? -1.959 -1.027 -29.426 1.00 88.81 187 VAL A CA 1
ATOM 1513 C C . VAL A 1 187 ? -0.875 -0.590 -28.433 1.00 88.81 187 VAL A C 1
ATOM 1515 O O . VAL A 1 187 ? -1.071 -0.790 -27.231 1.00 88.81 187 VAL A O 1
ATOM 1518 N N . PRO A 1 188 ? 0.264 -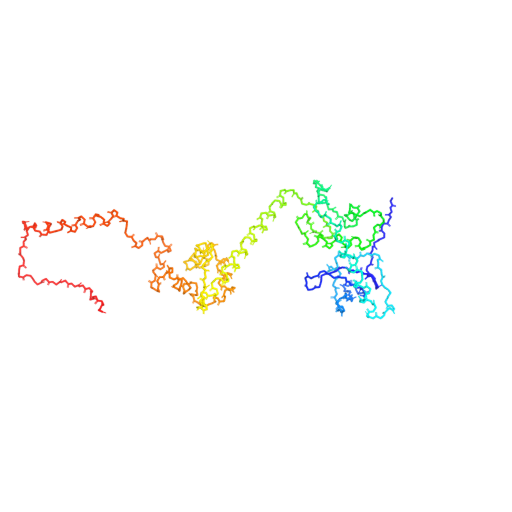0.046 -28.899 1.00 92.25 188 PRO A N 1
ATOM 1519 C CA . PRO A 1 188 ? 1.285 0.480 -28.007 1.00 92.25 188 PRO A CA 1
ATOM 1520 C C . PRO A 1 188 ? 0.774 1.678 -27.197 1.00 92.25 188 PRO A C 1
ATOM 1522 O O . PRO A 1 188 ? 0.086 2.531 -27.762 1.00 92.25 188 PRO A O 1
ATOM 1525 N N . PRO A 1 189 ? 1.108 1.752 -25.901 1.00 94.00 189 PRO A N 1
ATOM 1526 C CA . PRO A 1 189 ? 0.766 2.894 -25.067 1.00 94.00 189 PRO A CA 1
ATOM 1527 C C . PRO A 1 189 ? 1.558 4.147 -25.447 1.00 94.00 189 PRO A C 1
ATOM 1529 O O . PRO A 1 189 ? 2.600 4.052 -26.095 1.00 94.00 189 PRO A O 1
ATOM 1532 N N . ALA A 1 190 ? 1.113 5.318 -24.983 1.00 94.38 190 ALA A N 1
ATOM 1533 C CA . ALA A 1 190 ? 1.871 6.563 -25.156 1.00 94.38 190 ALA A CA 1
ATOM 1534 C C . ALA A 1 190 ? 3.232 6.512 -24.436 1.00 94.38 190 ALA A C 1
ATOM 1536 O O . ALA A 1 190 ? 4.188 7.158 -24.845 1.00 94.38 190 ALA A O 1
ATOM 1537 N N . SER A 1 191 ? 3.323 5.698 -23.385 1.00 94.75 191 SER A N 1
ATOM 1538 C CA . SER A 1 191 ? 4.531 5.453 -22.600 1.00 94.75 191 SER A CA 1
ATOM 1539 C C . SER A 1 191 ? 5.456 4.371 -23.183 1.00 94.75 191 SER A C 1
ATOM 1541 O O . SER A 1 191 ? 6.394 3.933 -22.512 1.00 94.75 191 SER A O 1
ATOM 1543 N N . ARG A 1 192 ? 5.213 3.913 -24.423 1.00 95.44 192 ARG A N 1
ATOM 1544 C CA . ARG A 1 192 ? 5.934 2.795 -25.055 1.00 95.44 192 ARG A CA 1
ATOM 1545 C C . ARG A 1 192 ? 7.448 2.945 -24.947 1.00 95.44 192 ARG A C 1
ATOM 1547 O O . ARG A 1 192 ? 8.115 1.989 -24.564 1.00 95.44 192 ARG A O 1
ATOM 1554 N N . GLU A 1 193 ? 7.991 4.100 -25.302 1.00 96.25 193 GLU A N 1
ATOM 1555 C CA . GLU A 1 193 ? 9.432 4.338 -25.346 1.00 96.25 193 GLU A CA 1
ATOM 1556 C C . GLU A 1 193 ? 10.051 4.206 -23.950 1.00 96.25 193 GLU A C 1
ATOM 1558 O O . GLU A 1 193 ? 11.040 3.497 -23.797 1.00 96.25 193 GLU A O 1
ATOM 1563 N N . LEU A 1 194 ? 9.413 4.768 -22.917 1.00 96.00 194 LEU A N 1
ATOM 1564 C CA . LEU A 1 194 ? 9.860 4.647 -21.523 1.00 96.00 194 LEU A CA 1
ATOM 1565 C C . LEU A 1 194 ? 9.889 3.185 -21.060 1.00 96.00 194 LEU A C 1
ATOM 1567 O O . LEU A 1 194 ? 10.867 2.730 -20.465 1.00 96.00 194 LEU A O 1
ATOM 1571 N N . LEU A 1 195 ? 8.836 2.426 -21.377 1.00 96.94 195 LEU A N 1
ATOM 1572 C CA . LEU A 1 195 ? 8.766 0.999 -21.061 1.00 96.94 195 LEU A CA 1
ATOM 1573 C C . LEU A 1 195 ? 9.875 0.216 -21.774 1.00 96.94 195 LEU A C 1
ATOM 1575 O O . LEU A 1 195 ? 10.503 -0.658 -21.176 1.00 96.94 195 LEU A O 1
ATOM 1579 N N . LEU A 1 196 ? 10.118 0.516 -23.053 1.00 96.81 196 LEU A N 1
ATOM 1580 C CA . LEU A 1 196 ? 11.151 -0.144 -23.843 1.00 96.81 196 LEU A CA 1
ATOM 1581 C C . LEU A 1 196 ? 12.553 0.174 -23.332 1.00 96.81 196 LEU A C 1
ATOM 1583 O O . LEU A 1 196 ? 13.355 -0.751 -23.237 1.00 96.81 196 LEU A O 1
ATOM 1587 N N . GLU A 1 197 ? 12.847 1.423 -22.977 1.00 96.69 197 GLU A N 1
ATOM 1588 C CA . GLU A 1 197 ? 14.148 1.802 -22.420 1.00 96.69 197 GLU A CA 1
ATOM 1589 C C . GLU A 1 197 ? 14.426 1.084 -21.097 1.00 96.69 197 GLU A C 1
ATOM 1591 O O . GLU A 1 197 ? 15.492 0.487 -20.949 1.00 96.69 197 GLU A O 1
ATOM 1596 N N . ALA A 1 198 ? 13.443 0.991 -20.196 1.00 96.62 198 ALA A N 1
ATOM 1597 C CA . ALA A 1 198 ? 13.596 0.222 -18.961 1.00 96.62 198 ALA A CA 1
ATOM 1598 C C . ALA A 1 198 ? 13.865 -1.275 -19.227 1.00 96.62 198 ALA A C 1
ATOM 1600 O O . ALA A 1 198 ? 14.711 -1.900 -18.581 1.00 96.62 198 ALA A O 1
ATOM 1601 N N . ILE A 1 199 ? 13.178 -1.874 -20.208 1.00 96.94 199 ILE A N 1
ATOM 1602 C CA . ILE A 1 199 ? 13.383 -3.284 -20.582 1.00 96.94 199 ILE A CA 1
ATOM 1603 C C . ILE A 1 199 ? 14.748 -3.489 -21.254 1.00 96.94 199 ILE A C 1
ATOM 1605 O O . ILE A 1 199 ? 15.408 -4.492 -20.971 1.00 96.94 199 ILE A O 1
ATOM 1609 N N . LYS A 1 200 ? 15.188 -2.569 -22.123 1.00 96.38 200 LYS A N 1
ATOM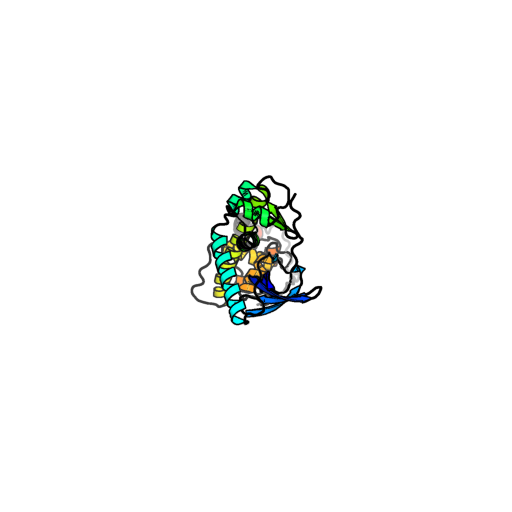 1610 C CA . LYS A 1 200 ? 16.520 -2.596 -22.750 1.00 96.38 200 LYS A CA 1
ATOM 1611 C C . LYS A 1 200 ? 17.607 -2.474 -21.690 1.00 96.38 200 LYS A C 1
ATOM 1613 O O . LYS A 1 200 ? 18.465 -3.345 -21.620 1.00 96.38 200 LYS A O 1
ATOM 1618 N N . SER A 1 201 ? 17.517 -1.466 -20.826 1.00 96.31 201 SER A N 1
ATOM 1619 C CA . SER A 1 201 ? 18.397 -1.246 -19.673 1.00 96.31 201 SER A CA 1
ATOM 1620 C C . SER A 1 201 ? 18.537 -2.525 -18.842 1.00 96.31 201 SER A C 1
ATOM 1622 O O . SER A 1 201 ? 19.647 -3.011 -18.614 1.00 96.31 201 SER A O 1
ATOM 1624 N N . TYR A 1 202 ? 17.416 -3.170 -18.502 1.00 95.75 202 TYR A N 1
ATOM 1625 C CA . TYR A 1 202 ? 17.428 -4.447 -17.789 1.00 95.75 202 TYR A CA 1
ATOM 1626 C C . TYR A 1 202 ? 18.053 -5.601 -18.593 1.00 95.75 202 TYR A C 1
ATOM 1628 O O . TYR A 1 202 ? 18.781 -6.417 -18.028 1.00 95.75 202 TYR A O 1
ATOM 1636 N N . CYS A 1 203 ? 17.818 -5.684 -19.906 1.00 94.94 203 CYS A N 1
ATOM 1637 C CA . CYS A 1 203 ? 18.461 -6.689 -20.760 1.00 94.94 203 CYS A CA 1
ATOM 1638 C C . CYS A 1 203 ? 19.981 -6.518 -20.842 1.00 94.94 203 CYS A C 1
ATOM 1640 O O . CYS A 1 203 ? 20.692 -7.519 -20.900 1.00 94.94 203 CYS A O 1
ATOM 1642 N N . LEU A 1 204 ? 20.462 -5.274 -20.890 1.00 94.38 204 LEU A N 1
ATOM 1643 C CA . LEU A 1 204 ? 21.875 -4.953 -21.077 1.00 94.38 204 LEU A CA 1
ATOM 1644 C C . LEU A 1 204 ? 22.668 -5.104 -19.779 1.00 94.38 204 LEU A C 1
ATOM 1646 O O . LEU A 1 204 ? 23.762 -5.660 -19.811 1.00 94.38 204 LEU A O 1
ATOM 1650 N N . PHE A 1 205 ? 22.118 -4.657 -18.649 1.00 94.31 205 PHE A N 1
ATOM 1651 C CA . PHE A 1 205 ? 22.864 -4.544 -17.388 1.00 94.31 205 PHE A CA 1
ATOM 1652 C C . PHE A 1 205 ? 22.372 -5.492 -16.285 1.00 94.31 205 PHE A C 1
ATOM 1654 O O . PHE A 1 205 ? 23.003 -5.626 -15.238 1.00 94.31 205 PHE A O 1
ATOM 1661 N N . GLY A 1 206 ? 21.252 -6.191 -16.487 1.00 91.88 206 GLY A N 1
ATOM 1662 C CA . GLY A 1 206 ? 20.737 -7.160 -15.523 1.00 91.88 206 GLY A CA 1
ATOM 1663 C C . GLY A 1 206 ? 20.483 -6.538 -14.147 1.00 91.88 206 GLY A C 1
ATOM 1664 O O . GLY A 1 206 ? 19.602 -5.697 -13.997 1.00 91.88 206 GLY A O 1
ATOM 1665 N N . GLN A 1 207 ? 21.229 -6.980 -13.127 1.00 93.00 207 GLN A N 1
ATOM 1666 C CA . GLN A 1 207 ? 21.095 -6.460 -11.755 1.00 93.00 207 GLN A CA 1
ATOM 1667 C C . GLN A 1 207 ? 21.705 -5.066 -11.567 1.00 93.00 207 GLN A C 1
ATOM 1669 O O . GLN A 1 207 ? 21.344 -4.384 -10.615 1.00 93.00 207 GLN A O 1
ATOM 1674 N N . GLU A 1 208 ? 22.600 -4.646 -12.460 1.00 94.12 208 GLU A N 1
ATOM 1675 C CA . GLU A 1 208 ? 23.240 -3.326 -12.424 1.00 94.12 208 GLU A CA 1
ATOM 1676 C C . GLU A 1 208 ? 22.404 -2.260 -13.148 1.00 94.12 208 GLU A C 1
ATOM 1678 O O . GLU A 1 208 ? 22.763 -1.086 -13.162 1.00 94.12 208 GLU A O 1
ATOM 1683 N N . SER A 1 209 ? 21.271 -2.651 -13.744 1.00 94.25 209 SER A N 1
ATOM 1684 C CA . SER A 1 209 ? 20.358 -1.719 -14.400 1.00 94.25 209 SER A CA 1
ATOM 1685 C C . SER A 1 209 ? 19.727 -0.762 -13.378 1.00 94.25 209 SER A C 1
ATOM 1687 O O . SER A 1 209 ? 19.187 -1.231 -12.370 1.00 94.25 209 SER A O 1
ATOM 1689 N N . PRO A 1 210 ? 19.688 0.556 -13.652 1.00 94.00 210 PRO A N 1
ATOM 1690 C CA . PRO A 1 210 ? 18.955 1.512 -12.817 1.00 94.00 210 PRO A CA 1
ATOM 1691 C C . PRO A 1 210 ? 17.450 1.200 -12.756 1.00 94.00 210 PRO A C 1
ATOM 1693 O O . PRO A 1 210 ? 16.792 1.493 -11.759 1.00 94.00 210 PRO A O 1
ATOM 1696 N N . ASP A 1 211 ? 16.920 0.526 -13.778 1.00 95.06 211 ASP A N 1
ATOM 1697 C CA . ASP A 1 211 ? 15.501 0.195 -13.926 1.00 95.06 211 ASP A CA 1
ATOM 1698 C C . ASP A 1 211 ? 15.170 -1.232 -13.468 1.00 95.06 211 ASP A C 1
ATOM 1700 O O . ASP A 1 211 ? 14.058 -1.718 -13.687 1.00 95.06 211 ASP A O 1
ATOM 1704 N N . VAL A 1 212 ? 16.114 -1.931 -12.823 1.00 95.69 212 VAL A N 1
ATOM 1705 C CA . VAL A 1 212 ? 15.983 -3.354 -12.470 1.00 95.69 212 VAL A CA 1
ATOM 1706 C C . VAL A 1 212 ? 14.704 -3.662 -11.689 1.00 95.69 212 VAL A C 1
ATOM 1708 O O . VAL A 1 212 ? 14.050 -4.672 -11.955 1.00 95.69 212 VAL A O 1
ATOM 1711 N N . VAL A 1 213 ? 14.323 -2.809 -10.733 1.00 95.56 213 VAL A N 1
ATOM 1712 C CA . VAL A 1 213 ? 13.126 -3.013 -9.900 1.00 95.56 213 VAL A CA 1
ATOM 1713 C C . VAL A 1 213 ? 11.864 -2.904 -10.754 1.00 95.56 213 VAL A C 1
ATOM 1715 O O . VAL A 1 213 ? 11.035 -3.816 -10.747 1.00 95.56 213 VAL A O 1
ATOM 1718 N N . PHE A 1 214 ? 11.756 -1.825 -11.531 1.00 95.75 214 PHE A N 1
ATOM 1719 C CA . PHE A 1 214 ? 10.607 -1.552 -12.386 1.00 95.75 214 PHE A CA 1
ATOM 1720 C C . PHE A 1 214 ? 10.460 -2.606 -13.493 1.00 95.75 214 PHE A C 1
ATOM 1722 O O . PHE A 1 214 ? 9.409 -3.236 -13.614 1.00 95.75 214 PHE A O 1
ATOM 1729 N N . ALA A 1 215 ? 11.526 -2.874 -14.253 1.00 96.25 215 ALA A N 1
ATOM 1730 C CA . ALA A 1 215 ? 11.502 -3.815 -15.369 1.00 96.25 215 ALA A CA 1
ATOM 1731 C C . ALA A 1 215 ? 11.182 -5.248 -14.916 1.00 96.25 215 ALA A C 1
ATOM 1733 O O . ALA A 1 215 ? 10.400 -5.949 -15.565 1.00 96.25 215 ALA A O 1
ATOM 1734 N N . ARG A 1 216 ? 11.731 -5.697 -13.777 1.00 95.62 216 ARG A N 1
ATOM 1735 C CA . ARG A 1 216 ? 11.413 -7.025 -13.228 1.00 95.62 216 ARG A CA 1
ATOM 1736 C C . ARG A 1 216 ? 9.955 -7.139 -12.817 1.00 95.62 216 ARG A C 1
ATOM 1738 O O . ARG A 1 216 ? 9.338 -8.164 -13.109 1.00 95.62 216 ARG A O 1
ATOM 1745 N N . GLU A 1 217 ? 9.413 -6.131 -12.140 1.00 96.56 217 GLU A N 1
ATOM 1746 C CA . GLU A 1 217 ? 8.013 -6.147 -11.715 1.00 96.56 217 GLU A CA 1
ATOM 1747 C C . GLU A 1 217 ? 7.068 -6.116 -12.924 1.00 96.56 217 GLU A C 1
ATOM 1749 O O . GLU A 1 217 ? 6.138 -6.923 -12.996 1.00 96.56 217 GLU A O 1
ATOM 1754 N N . LEU A 1 218 ? 7.370 -5.278 -13.922 1.00 97.50 218 LEU A N 1
ATOM 1755 C CA . LEU A 1 218 ? 6.647 -5.184 -15.191 1.00 97.50 218 LEU A CA 1
ATOM 1756 C C . LEU A 1 218 ? 6.580 -6.541 -15.907 1.00 97.50 218 LEU A C 1
ATOM 1758 O O . LEU A 1 218 ? 5.495 -7.040 -16.214 1.00 97.50 218 LEU A O 1
ATOM 1762 N N . LEU A 1 219 ? 7.733 -7.179 -16.126 1.00 96.81 219 LEU A N 1
ATOM 1763 C CA . LEU A 1 219 ? 7.820 -8.479 -16.798 1.00 96.81 219 LEU A CA 1
ATOM 1764 C C . LEU A 1 219 ? 7.119 -9.582 -15.997 1.00 96.81 219 LEU A C 1
ATOM 1766 O O . LEU A 1 219 ? 6.377 -10.388 -16.565 1.00 96.81 219 LEU A O 1
ATOM 1770 N N . LYS A 1 220 ? 7.298 -9.598 -14.672 1.00 96.75 220 LYS A N 1
ATOM 1771 C CA . LYS A 1 220 ? 6.668 -10.576 -13.779 1.00 96.75 220 LYS A CA 1
ATOM 1772 C C . LYS A 1 220 ? 5.143 -10.469 -13.817 1.00 96.75 220 LYS A C 1
ATOM 1774 O O . LYS A 1 220 ? 4.483 -11.487 -14.028 1.00 96.75 220 LYS A O 1
ATOM 1779 N N . ARG A 1 221 ? 4.576 -9.265 -13.662 1.00 97.19 221 ARG A N 1
ATOM 1780 C CA . ARG A 1 221 ? 3.120 -9.037 -13.727 1.00 97.19 221 ARG A CA 1
ATOM 1781 C C . ARG A 1 221 ? 2.551 -9.315 -15.123 1.00 97.19 221 ARG A C 1
ATOM 1783 O O . ARG A 1 221 ? 1.429 -9.807 -15.235 1.00 97.19 221 ARG A O 1
ATOM 1790 N N . ALA A 1 222 ? 3.336 -9.092 -16.181 1.00 96.50 222 ALA A N 1
ATOM 1791 C CA . ALA A 1 222 ? 2.976 -9.469 -17.551 1.00 96.50 222 ALA A CA 1
ATOM 1792 C C . ALA A 1 222 ? 3.050 -10.991 -17.824 1.00 96.50 222 ALA A C 1
ATOM 1794 O O . ALA A 1 222 ? 2.597 -11.448 -18.875 1.00 96.50 222 ALA A O 1
ATOM 1795 N N . GLY A 1 223 ? 3.585 -11.795 -16.894 1.00 95.56 223 GLY A N 1
ATOM 1796 C CA . GLY A 1 223 ? 3.741 -13.249 -17.044 1.00 95.56 223 GLY A CA 1
ATOM 1797 C C . GLY A 1 223 ? 4.973 -13.676 -17.856 1.00 95.56 223 GLY A C 1
ATOM 1798 O O . GLY A 1 223 ? 5.037 -14.806 -18.349 1.00 95.56 223 GLY A O 1
ATOM 1799 N N . ILE A 1 224 ? 5.955 -12.788 -18.003 1.00 95.69 224 ILE A N 1
ATOM 1800 C CA . ILE A 1 224 ? 7.190 -12.990 -18.767 1.00 95.69 224 ILE A CA 1
ATOM 1801 C C . ILE A 1 224 ? 8.312 -13.340 -17.786 1.00 95.69 224 ILE A C 1
ATOM 1803 O O . ILE A 1 224 ? 9.098 -12.497 -17.366 1.00 95.69 224 ILE A O 1
ATOM 1807 N N . VAL A 1 225 ? 8.355 -14.607 -17.379 1.00 92.69 225 VAL A N 1
ATOM 1808 C CA . VAL A 1 225 ? 9.276 -15.109 -16.339 1.00 92.69 225 VAL A CA 1
ATOM 1809 C C . VAL A 1 225 ? 10.381 -16.014 -16.887 1.00 92.69 225 VAL A C 1
ATOM 1811 O O . VAL A 1 225 ? 11.202 -16.523 -16.129 1.00 92.69 225 VAL A O 1
ATOM 1814 N N . GLN A 1 226 ? 10.396 -16.265 -18.198 1.00 89.56 226 GLN A N 1
ATOM 1815 C CA . GLN A 1 226 ? 11.358 -17.183 -18.805 1.00 89.56 226 GLN A CA 1
ATOM 1816 C C . GLN A 1 226 ? 12.765 -16.561 -18.847 1.00 89.56 226 GLN A C 1
ATOM 1818 O O . GLN A 1 226 ? 12.889 -15.340 -18.989 1.00 89.56 226 GLN A O 1
ATOM 1823 N N . PRO A 1 227 ? 13.833 -17.383 -18.820 1.00 85.31 227 PRO A N 1
ATOM 1824 C CA . PRO A 1 227 ? 15.181 -16.914 -19.119 1.00 85.31 227 PRO A CA 1
ATOM 1825 C C . PRO A 1 227 ? 15.204 -16.163 -20.454 1.00 85.31 227 PRO A C 1
ATOM 1827 O O . PRO A 1 227 ? 14.598 -16.611 -21.431 1.00 85.31 227 PRO A O 1
ATOM 1830 N N . GLN A 1 228 ? 15.879 -15.011 -20.482 1.00 89.19 228 GLN A N 1
ATOM 1831 C CA . GLN A 1 228 ? 15.919 -14.105 -21.641 1.00 89.19 228 GLN A CA 1
ATOM 1832 C C . GLN A 1 228 ? 14.534 -13.605 -22.101 1.00 89.19 228 GLN A C 1
ATOM 1834 O O . GLN A 1 228 ? 14.386 -13.156 -23.237 1.00 89.19 228 GLN A O 1
ATOM 1839 N N . GLY A 1 229 ? 13.502 -13.672 -21.250 1.00 93.50 229 GLY A N 1
ATOM 1840 C CA . GLY A 1 229 ? 12.144 -13.237 -21.586 1.00 93.50 229 GLY A CA 1
ATOM 1841 C C . GLY A 1 229 ? 12.091 -11.783 -22.059 1.00 93.50 229 GLY A C 1
ATOM 1842 O O . GLY A 1 229 ? 11.432 -11.491 -23.052 1.00 93.50 229 GLY A O 1
ATOM 1843 N N . ALA A 1 230 ? 12.871 -10.908 -21.420 1.00 95.12 230 ALA A N 1
ATOM 1844 C CA . ALA A 1 230 ? 13.024 -9.507 -21.800 1.00 95.12 230 ALA A CA 1
ATOM 1845 C C . ALA A 1 230 ? 13.609 -9.341 -23.222 1.00 95.12 230 ALA A C 1
ATOM 1847 O O . ALA A 1 230 ? 13.008 -8.673 -24.060 1.00 95.12 230 ALA A O 1
ATOM 1848 N N 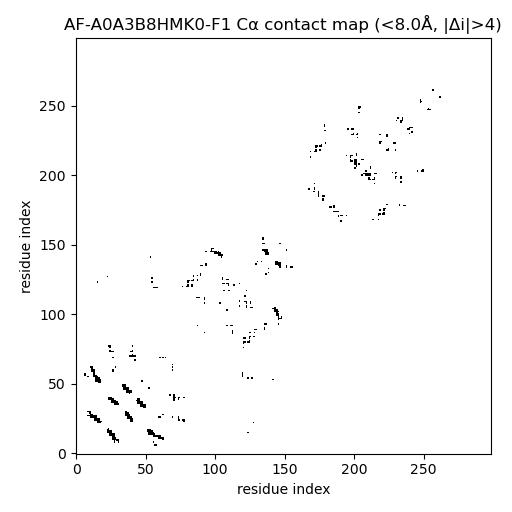. PHE A 1 231 ? 14.703 -10.040 -23.548 1.00 96.25 231 PHE A N 1
ATOM 1849 C CA . PHE A 1 231 ? 15.293 -10.028 -24.894 1.00 96.25 231 PHE A CA 1
ATOM 1850 C C . PHE A 1 231 ? 14.315 -10.569 -25.945 1.00 96.25 231 PHE A C 1
ATOM 1852 O O . PHE A 1 231 ? 14.063 -9.937 -26.966 1.00 96.25 231 PHE A O 1
ATOM 1859 N N . ARG A 1 232 ? 13.681 -11.717 -25.672 1.00 95.50 232 ARG A N 1
ATOM 1860 C CA . ARG A 1 232 ? 12.685 -12.323 -26.574 1.00 95.50 232 ARG A CA 1
ATOM 1861 C C . ARG A 1 232 ? 11.483 -11.414 -26.809 1.00 95.50 232 ARG A C 1
ATOM 1863 O O . ARG A 1 232 ? 10.894 -11.452 -27.889 1.00 95.50 232 ARG A O 1
ATOM 1870 N N . LEU A 1 233 ? 11.094 -10.641 -25.799 1.00 96.06 233 LEU A N 1
ATOM 1871 C CA . LEU A 1 233 ? 10.044 -9.640 -25.913 1.00 96.06 233 LEU A CA 1
ATOM 1872 C C . LEU A 1 233 ? 10.476 -8.503 -26.849 1.00 96.06 233 LEU A C 1
ATOM 1874 O O . LEU A 1 233 ? 9.715 -8.173 -27.754 1.00 96.06 233 LEU A O 1
ATOM 1878 N N . LEU A 1 234 ? 11.688 -7.963 -26.688 1.00 96.44 234 LEU A N 1
ATOM 1879 C CA . LEU A 1 234 ? 12.231 -6.918 -27.568 1.00 96.44 234 LEU A CA 1
ATOM 1880 C C . LEU A 1 234 ? 12.346 -7.393 -29.023 1.00 96.44 234 LEU A C 1
ATOM 1882 O O . LEU A 1 234 ? 11.943 -6.669 -29.932 1.00 96.44 234 LEU A O 1
ATOM 1886 N N . VAL A 1 235 ? 12.775 -8.639 -29.243 1.00 95.56 235 VAL A N 1
ATOM 1887 C CA . VAL A 1 235 ? 12.784 -9.258 -30.579 1.00 95.56 235 VAL A CA 1
ATOM 1888 C C . VAL A 1 235 ? 11.374 -9.375 -31.151 1.00 95.56 235 VAL A C 1
ATOM 1890 O O . VAL A 1 235 ? 11.131 -9.053 -32.311 1.00 95.56 235 VAL A O 1
ATOM 1893 N N . ARG A 1 236 ? 10.401 -9.795 -30.336 1.00 93.00 236 ARG A N 1
ATOM 1894 C CA . ARG A 1 236 ? 9.003 -9.907 -30.771 1.00 93.00 236 ARG A CA 1
ATOM 1895 C C . ARG A 1 236 ? 8.379 -8.559 -31.123 1.00 93.00 236 ARG A C 1
ATOM 1897 O O . ARG A 1 236 ? 7.538 -8.501 -32.013 1.00 93.00 236 ARG A O 1
ATOM 1904 N N . LEU A 1 237 ? 8.771 -7.506 -30.417 1.00 93.94 237 LEU A N 1
ATOM 1905 C CA . LEU A 1 237 ? 8.343 -6.134 -30.674 1.00 93.94 237 LEU A CA 1
ATOM 1906 C C . LEU A 1 237 ? 9.051 -5.503 -31.883 1.00 93.94 237 LEU A C 1
ATOM 1908 O O . LEU A 1 237 ? 8.731 -4.367 -32.228 1.00 93.94 237 LEU A O 1
ATOM 1912 N N . GLY A 1 238 ? 9.998 -6.212 -32.509 1.00 93.44 238 GLY A N 1
ATOM 1913 C CA . GLY A 1 238 ? 10.803 -5.702 -33.618 1.00 93.44 238 GLY A CA 1
ATOM 1914 C C . GLY A 1 238 ? 11.807 -4.628 -33.200 1.00 93.44 238 GLY A C 1
ATOM 1915 O O . GLY A 1 238 ? 12.283 -3.887 -34.049 1.00 93.44 238 GLY A O 1
ATOM 1916 N N . VAL A 1 239 ? 12.100 -4.515 -31.901 1.00 94.69 239 VAL A N 1
ATOM 1917 C CA . VAL A 1 239 ? 13.049 -3.529 -31.361 1.00 94.69 239 VAL A CA 1
ATOM 1918 C C . VAL A 1 239 ? 14.488 -3.998 -31.552 1.00 94.69 239 VAL A C 1
ATOM 1920 O O . VAL A 1 239 ? 15.355 -3.185 -31.842 1.00 94.69 239 VAL A O 1
ATOM 1923 N N . TRP A 1 240 ? 14.730 -5.301 -31.404 1.00 95.50 240 TRP A N 1
ATOM 1924 C CA . TRP A 1 240 ? 16.034 -5.930 -31.613 1.00 95.50 240 TRP A CA 1
ATOM 1925 C C . TRP A 1 240 ? 15.924 -7.102 -32.577 1.00 95.50 240 TRP A C 1
ATOM 1927 O O . TRP A 1 240 ? 14.879 -7.750 -32.674 1.00 95.50 240 TRP A O 1
ATOM 1937 N N . HIS A 1 241 ? 17.015 -7.411 -33.269 1.00 94.12 241 HIS A N 1
ATOM 1938 C CA . HIS A 1 241 ? 17.093 -8.631 -34.058 1.00 94.12 241 HIS A CA 1
ATOM 1939 C C . HIS A 1 241 ? 17.336 -9.862 -33.162 1.00 94.12 241 HIS A C 1
ATOM 1941 O O . HIS A 1 241 ? 17.856 -9.767 -32.052 1.00 94.12 241 HIS A O 1
ATOM 1947 N N . LYS A 1 242 ? 16.995 -11.067 -33.641 1.00 94.81 242 LYS A N 1
ATOM 1948 C CA . LYS A 1 242 ? 17.290 -12.322 -32.912 1.00 94.81 242 LYS A CA 1
ATOM 1949 C C . LYS A 1 242 ? 18.794 -12.531 -32.665 1.00 94.81 242 LYS A C 1
ATOM 1951 O O . LYS A 1 242 ? 19.155 -13.187 -31.695 1.00 94.81 242 LYS A O 1
ATOM 1956 N N . ASP A 1 243 ? 19.619 -11.940 -33.529 1.00 92.88 243 ASP A N 1
ATOM 1957 C CA . ASP A 1 243 ? 21.085 -11.976 -33.502 1.00 92.88 243 ASP A CA 1
ATOM 1958 C C . ASP A 1 243 ? 21.667 -10.592 -33.138 1.00 92.88 243 ASP A C 1
ATOM 1960 O O . ASP A 1 243 ? 22.762 -10.241 -33.571 1.00 92.88 243 ASP A O 1
ATOM 1964 N N . GLU A 1 244 ? 20.908 -9.768 -32.404 1.00 93.00 244 GLU A N 1
ATOM 1965 C CA . GLU A 1 244 ? 21.349 -8.438 -31.970 1.00 93.00 244 GLU A CA 1
ATOM 1966 C C . GLU A 1 244 ? 22.638 -8.523 -31.144 1.00 93.00 244 GLU A C 1
ATOM 1968 O O . GLU A 1 244 ? 22.721 -9.272 -30.164 1.00 93.00 244 GLU A O 1
ATOM 1973 N N . ASN A 1 245 ? 23.639 -7.713 -31.492 1.00 91.81 245 ASN A N 1
ATOM 1974 C CA . ASN A 1 245 ? 24.879 -7.663 -30.732 1.00 91.81 245 ASN A CA 1
ATOM 1975 C C . ASN A 1 245 ? 24.731 -6.752 -29.504 1.00 91.81 245 ASN A C 1
ATOM 1977 O O . ASN A 1 245 ? 25.018 -5.556 -29.547 1.00 91.81 245 ASN A O 1
ATOM 1981 N N . LEU A 1 246 ? 24.318 -7.344 -28.382 1.00 92.12 246 LEU A N 1
ATOM 1982 C CA . LEU A 1 246 ? 24.118 -6.629 -27.116 1.00 92.12 246 LEU A CA 1
ATOM 1983 C C . LEU A 1 246 ? 25.395 -5.977 -26.565 1.00 92.12 246 LEU A C 1
ATOM 1985 O O . LEU A 1 246 ? 25.298 -4.987 -25.845 1.00 92.12 246 LEU A O 1
ATOM 1989 N N . TYR A 1 247 ? 26.581 -6.487 -26.919 1.00 91.69 247 TYR A N 1
ATOM 1990 C CA . TYR A 1 247 ? 27.854 -5.920 -26.464 1.00 91.69 247 TYR A CA 1
ATOM 1991 C C . TYR A 1 247 ? 28.053 -4.491 -26.978 1.00 91.69 247 TYR A C 1
ATOM 1993 O O . TYR A 1 247 ? 28.558 -3.640 -26.246 1.00 91.69 247 TYR A O 1
ATOM 2001 N N . LEU A 1 248 ? 27.615 -4.215 -28.213 1.00 91.44 248 LEU A N 1
ATOM 2002 C CA . LEU A 1 248 ? 27.684 -2.875 -28.796 1.00 91.44 248 LEU A CA 1
ATOM 2003 C C . LEU A 1 248 ? 26.827 -1.895 -27.993 1.00 91.44 248 LEU A C 1
ATOM 2005 O O . LEU A 1 248 ? 27.320 -0.851 -27.576 1.00 91.44 248 LEU A O 1
ATOM 2009 N N . HIS A 1 249 ? 25.587 -2.283 -27.680 1.00 90.44 249 HIS A N 1
ATOM 2010 C CA . HIS A 1 249 ? 24.670 -1.484 -26.862 1.00 90.44 249 HIS A CA 1
ATOM 2011 C C . HIS A 1 249 ? 25.213 -1.236 -25.450 1.00 90.44 249 HIS A C 1
ATOM 2013 O O . HIS A 1 249 ? 25.180 -0.105 -24.976 1.00 90.44 249 HIS A O 1
ATOM 2019 N N . GLN A 1 250 ? 25.771 -2.262 -24.798 1.00 91.25 250 GLN A N 1
ATOM 2020 C CA . GLN A 1 250 ? 26.378 -2.138 -23.462 1.00 91.25 250 GLN A CA 1
ATOM 2021 C C . GLN A 1 250 ? 27.519 -1.112 -23.410 1.00 91.25 250 GLN A C 1
ATOM 2023 O O . GLN A 1 250 ? 27.711 -0.472 -22.380 1.00 91.25 250 GLN A O 1
ATOM 2028 N N . HIS A 1 251 ? 28.265 -0.952 -24.507 1.00 91.06 251 HIS A N 1
ATOM 2029 C CA . HIS A 1 251 ? 29.412 -0.042 -24.595 1.00 91.06 251 HIS A CA 1
ATOM 2030 C C . HIS A 1 251 ? 29.093 1.260 -25.345 1.00 91.06 251 HIS A C 1
ATOM 2032 O O . HIS A 1 251 ? 30.000 2.049 -25.601 1.00 91.06 251 HIS A O 1
ATOM 2038 N N . GLY A 1 252 ? 27.829 1.489 -25.722 1.00 87.62 252 GLY A N 1
ATOM 2039 C CA . GLY A 1 252 ? 27.426 2.663 -26.501 1.00 87.62 252 GLY A CA 1
ATOM 2040 C C . GLY A 1 252 ? 28.085 2.743 -27.884 1.00 87.62 252 GLY A C 1
ATOM 2041 O O . GLY A 1 252 ? 28.277 3.835 -28.415 1.00 87.62 252 GLY A O 1
ATOM 2042 N N . ILE A 1 253 ? 28.471 1.604 -28.463 1.00 88.75 253 ILE A N 1
ATOM 2043 C CA . ILE A 1 253 ? 29.110 1.536 -29.778 1.00 88.75 253 ILE A CA 1
ATOM 2044 C C . ILE A 1 253 ? 28.013 1.489 -30.842 1.00 88.75 253 ILE A C 1
ATOM 2046 O O . ILE A 1 253 ? 27.236 0.537 -30.903 1.00 88.75 253 ILE A O 1
ATOM 2050 N N . SER A 1 254 ? 27.966 2.502 -31.706 1.00 83.75 254 SER A N 1
ATOM 2051 C CA . SER A 1 254 ? 27.083 2.485 -32.875 1.00 83.75 254 SER A CA 1
ATOM 2052 C C . SER A 1 254 ? 27.554 1.439 -33.886 1.00 83.75 254 SER A C 1
ATOM 2054 O O . SER A 1 254 ? 28.731 1.405 -34.247 1.00 83.75 254 SER A O 1
ATOM 2056 N N . ALA A 1 255 ? 26.628 0.611 -34.371 1.00 79.44 255 ALA A N 1
ATOM 2057 C CA . ALA A 1 255 ? 26.870 -0.260 -35.522 1.00 79.44 255 ALA A CA 1
ATOM 2058 C C . ALA A 1 255 ? 26.836 0.514 -36.854 1.00 79.44 255 ALA A C 1
ATOM 2060 O O . ALA A 1 255 ? 27.360 0.038 -37.860 1.00 79.44 255 ALA A O 1
ATOM 2061 N N . GLU A 1 256 ? 26.223 1.700 -36.864 1.00 85.44 256 GLU A N 1
ATOM 2062 C CA . GLU A 1 256 ? 26.160 2.576 -38.029 1.00 85.44 256 GLU A CA 1
ATOM 2063 C C . GLU A 1 256 ? 27.385 3.485 -38.082 1.00 85.44 256 GLU A C 1
ATOM 2065 O O . GLU A 1 256 ? 27.781 4.091 -37.079 1.00 85.44 256 GLU A O 1
ATOM 2070 N N . PHE A 1 257 ? 27.966 3.599 -39.274 1.00 88.00 257 PHE A N 1
ATOM 2071 C CA . PHE A 1 257 ? 29.038 4.546 -39.531 1.00 88.00 257 PHE A CA 1
ATOM 2072 C C . PHE A 1 257 ? 28.465 5.964 -39.657 1.00 88.00 257 PHE A C 1
ATOM 2074 O O . PHE A 1 257 ? 27.438 6.146 -40.313 1.00 88.00 257 PHE A O 1
ATOM 2081 N N . PRO A 1 258 ? 29.134 6.984 -39.089 1.00 91.62 258 PRO A N 1
ATOM 2082 C CA . PRO A 1 258 ? 28.754 8.373 -39.311 1.00 91.62 258 PRO A CA 1
ATOM 2083 C C . PRO A 1 258 ? 28.714 8.713 -40.804 1.00 91.62 258 PRO A C 1
ATOM 2085 O O . PRO A 1 258 ? 29.559 8.243 -41.568 1.00 91.62 258 PRO A O 1
ATOM 2088 N N . LEU A 1 259 ? 27.784 9.583 -41.207 1.00 91.81 259 LEU A N 1
ATOM 2089 C CA . LEU A 1 259 ? 27.594 9.950 -42.616 1.00 91.81 259 LEU A CA 1
ATOM 2090 C C . LEU A 1 259 ? 28.887 10.468 -43.264 1.00 91.81 259 LEU A C 1
ATOM 2092 O O . LEU A 1 259 ? 29.229 10.058 -44.364 1.00 91.81 259 LEU A O 1
ATOM 209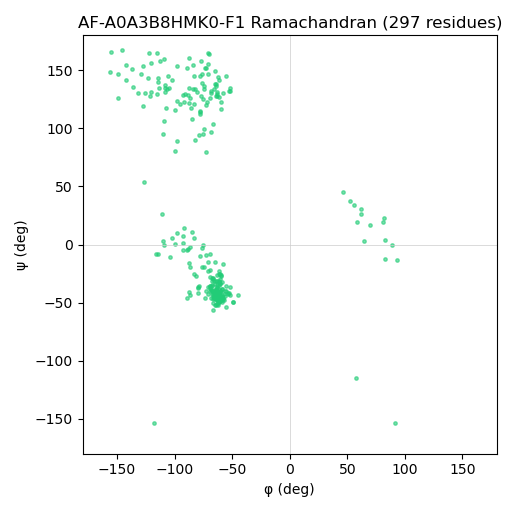6 N N . THR A 1 260 ? 29.667 11.264 -42.534 1.00 93.56 260 THR A N 1
ATOM 2097 C CA . THR A 1 260 ? 30.959 11.789 -42.999 1.00 93.56 260 THR A CA 1
ATOM 2098 C C . THR A 1 260 ? 31.978 10.693 -43.321 1.00 93.56 260 THR A C 1
ATOM 2100 O O . THR A 1 260 ? 32.791 10.842 -44.230 1.00 93.56 260 THR A O 1
ATOM 2103 N N . VAL A 1 261 ? 31.944 9.576 -42.587 1.00 92.44 261 VAL A N 1
ATOM 2104 C CA . VAL A 1 261 ? 32.806 8.414 -42.841 1.00 92.44 261 VAL A CA 1
ATOM 2105 C C . VAL A 1 261 ? 32.341 7.682 -44.096 1.00 92.44 261 VAL A C 1
ATOM 2107 O O . VAL A 1 261 ? 33.178 7.266 -44.896 1.00 92.44 261 VAL A O 1
ATOM 2110 N N . LEU A 1 262 ? 31.025 7.550 -44.286 1.00 93.31 262 LEU A N 1
ATOM 2111 C CA . LEU A 1 262 ? 30.443 6.928 -45.477 1.00 93.31 262 LEU A CA 1
ATOM 2112 C C . LEU A 1 262 ? 30.743 7.742 -46.743 1.00 93.31 262 LEU A C 1
ATOM 2114 O O . LEU A 1 262 ? 31.215 7.176 -47.726 1.00 93.31 262 LEU A O 1
ATOM 2118 N N . GLU A 1 263 ? 30.563 9.062 -46.692 1.00 93.50 263 GLU A N 1
ATOM 2119 C CA . GLU A 1 263 ? 30.872 9.980 -47.796 1.00 93.50 263 GLU A CA 1
ATOM 2120 C C . GLU A 1 263 ? 32.358 9.922 -48.177 1.00 93.50 263 GLU A C 1
ATOM 2122 O O . GLU A 1 263 ? 32.707 9.788 -49.352 1.00 93.50 263 GLU A O 1
ATOM 2127 N N . LEU A 1 264 ? 33.256 9.943 -47.184 1.00 92.25 264 LEU A N 1
ATOM 2128 C CA . LEU A 1 264 ? 34.694 9.820 -47.427 1.00 92.25 264 LEU A CA 1
ATOM 2129 C C . LEU A 1 264 ? 35.060 8.453 -48.028 1.00 92.25 264 LEU A C 1
ATOM 2131 O O . LEU A 1 264 ? 35.924 8.369 -48.904 1.00 92.25 264 LEU A O 1
ATOM 2135 N N . ALA A 1 265 ? 34.427 7.373 -47.564 1.00 90.88 265 ALA A N 1
ATOM 2136 C CA . ALA A 1 265 ? 34.649 6.038 -48.109 1.00 90.88 265 ALA A CA 1
ATOM 2137 C C . ALA A 1 265 ? 34.210 5.946 -49.581 1.00 90.88 265 ALA A C 1
ATOM 2139 O O . ALA A 1 265 ? 34.923 5.355 -50.399 1.00 90.88 265 ALA A O 1
ATOM 2140 N N . GLU A 1 266 ? 33.085 6.566 -49.941 1.00 91.62 266 GLU A N 1
ATOM 2141 C CA . GLU A 1 266 ? 32.598 6.643 -51.322 1.00 91.62 266 GLU A CA 1
ATOM 2142 C C . GLU A 1 266 ? 33.544 7.463 -52.219 1.00 91.62 266 GLU A C 1
ATOM 2144 O O . GLU A 1 266 ? 33.940 7.004 -53.300 1.00 91.62 266 GLU A O 1
ATOM 2149 N N . GLU A 1 267 ? 34.013 8.621 -51.740 1.00 88.81 267 GLU A N 1
ATOM 2150 C CA . GLU A 1 267 ? 35.007 9.446 -52.441 1.00 88.81 267 GLU A CA 1
ATOM 2151 C C . GLU A 1 267 ? 36.290 8.644 -52.729 1.00 88.81 267 GLU A C 1
ATOM 2153 O O . GLU A 1 267 ? 36.792 8.612 -53.859 1.00 88.81 267 GLU A O 1
ATOM 2158 N N . ARG A 1 268 ? 36.813 7.936 -51.719 1.00 85.25 268 ARG A N 1
ATOM 2159 C CA . ARG A 1 268 ? 38.049 7.146 -51.841 1.00 85.25 268 ARG A CA 1
ATOM 2160 C C . ARG A 1 268 ? 37.879 5.930 -52.742 1.00 85.25 268 ARG A C 1
ATOM 2162 O O . ARG A 1 268 ? 38.795 5.617 -53.503 1.00 85.25 268 ARG A O 1
ATOM 2169 N N . THR A 1 269 ? 36.716 5.283 -52.719 1.00 85.50 269 THR A N 1
ATOM 2170 C CA . THR A 1 269 ? 36.399 4.171 -53.631 1.00 85.50 269 THR A CA 1
ATOM 2171 C C . THR A 1 269 ? 36.433 4.638 -55.087 1.00 85.50 269 THR A C 1
ATOM 2173 O O . THR A 1 269 ? 36.985 3.952 -55.948 1.00 85.50 269 THR A O 1
ATOM 2176 N N . THR A 1 270 ? 35.952 5.853 -55.353 1.00 81.44 270 THR A N 1
ATOM 2177 C CA . THR A 1 270 ? 35.985 6.467 -56.688 1.00 81.44 270 THR A CA 1
ATOM 2178 C C . THR A 1 270 ? 37.417 6.795 -57.146 1.00 81.44 270 THR A C 1
ATOM 2180 O O . THR A 1 270 ? 37.733 6.699 -58.333 1.00 81.44 270 THR A O 1
ATOM 2183 N N . GLN A 1 271 ? 38.321 7.125 -56.216 1.00 73.19 271 GLN A N 1
ATOM 2184 C CA . GLN A 1 271 ? 39.728 7.457 -56.496 1.00 73.19 271 GLN A CA 1
ATOM 2185 C C . GLN A 1 271 ? 40.670 6.234 -56.550 1.00 73.19 271 GLN A C 1
ATOM 2187 O O . GLN A 1 271 ? 41.747 6.305 -57.149 1.00 73.19 271 GLN A O 1
ATOM 2192 N N . ALA A 1 272 ? 40.276 5.093 -55.975 1.00 66.31 272 ALA A N 1
ATOM 2193 C CA . ALA A 1 272 ? 41.090 3.875 -55.880 1.00 66.31 272 ALA A CA 1
ATOM 2194 C C . ALA A 1 272 ? 41.711 3.368 -57.209 1.00 66.31 272 ALA A C 1
ATOM 2196 O O . ALA A 1 272 ? 42.866 2.924 -57.187 1.00 66.31 272 ALA A O 1
ATOM 2197 N N . PRO A 1 273 ? 41.049 3.467 -58.384 1.00 65.19 273 PRO A N 1
ATOM 2198 C CA . PRO A 1 273 ? 41.642 3.039 -59.652 1.00 65.19 273 PRO A CA 1
ATOM 2199 C C . PRO A 1 273 ? 42.918 3.800 -60.041 1.00 65.19 273 PRO A C 1
ATOM 2201 O O . PRO A 1 273 ? 43.715 3.278 -60.819 1.00 65.19 273 PRO A O 1
ATOM 2204 N N . GLN A 1 274 ? 43.133 5.016 -59.527 1.00 61.59 274 GLN A N 1
ATOM 2205 C CA . GLN A 1 274 ? 44.333 5.809 -59.818 1.00 61.59 274 GLN A CA 1
ATOM 2206 C C . GLN A 1 274 ? 45.539 5.360 -58.976 1.00 61.59 274 GLN A C 1
ATOM 2208 O O . GLN A 1 274 ? 46.646 5.274 -59.502 1.00 61.59 274 GLN A O 1
ATOM 2213 N N . LEU A 1 275 ? 45.322 4.974 -57.713 1.00 58.53 275 LEU A N 1
ATOM 2214 C CA . LEU A 1 275 ? 46.375 4.487 -56.807 1.00 58.53 275 LEU A CA 1
ATOM 2215 C C . LEU A 1 275 ? 46.917 3.110 -57.219 1.00 58.53 275 LEU A C 1
ATOM 2217 O O . LEU A 1 275 ? 48.115 2.850 -57.130 1.00 58.53 275 LEU A O 1
ATOM 2221 N N . LEU A 1 276 ? 46.055 2.231 -57.739 1.00 62.31 276 LEU A N 1
ATOM 2222 C CA . LEU A 1 276 ? 46.466 0.902 -58.210 1.00 62.31 276 LEU A CA 1
ATOM 2223 C C . LEU A 1 276 ? 47.303 0.948 -59.502 1.00 62.31 276 LEU A C 1
ATOM 2225 O O . LEU A 1 276 ? 48.068 0.015 -59.757 1.00 62.31 276 LEU A O 1
ATOM 2229 N N . ARG A 1 277 ? 47.186 2.030 -60.288 1.00 60.22 277 ARG A N 1
ATOM 2230 C CA . ARG A 1 277 ? 47.881 2.244 -61.572 1.00 60.22 277 ARG A CA 1
ATOM 2231 C C . ARG A 1 277 ? 49.255 2.902 -61.447 1.00 60.22 277 ARG A C 1
ATOM 2233 O O . ARG A 1 277 ? 49.937 3.032 -62.457 1.00 60.22 277 ARG A O 1
ATOM 2240 N N . GLN A 1 278 ? 49.688 3.300 -60.253 1.00 62.12 278 GLN A N 1
ATOM 2241 C CA . GLN A 1 278 ? 51.062 3.753 -60.040 1.00 62.12 278 GLN A CA 1
ATOM 2242 C C . GLN A 1 278 ? 51.984 2.519 -60.015 1.00 62.12 278 GLN A C 1
ATOM 2244 O O . GLN A 1 278 ? 52.069 1.800 -59.013 1.00 62.12 278 GLN A O 1
ATOM 2249 N N . VAL A 1 279 ? 52.575 2.203 -61.173 1.00 63.91 279 VAL A N 1
ATOM 2250 C CA . VAL A 1 279 ? 53.399 0.996 -61.403 1.00 63.91 279 VAL A CA 1
ATOM 2251 C C . VAL A 1 279 ? 54.903 1.304 -61.431 1.00 63.91 279 VAL A C 1
ATOM 2253 O O . VAL A 1 279 ? 55.711 0.379 -61.372 1.00 63.91 279 VAL A O 1
ATOM 2256 N N . ASP A 1 280 ? 55.289 2.583 -61.477 1.00 72.56 280 ASP A N 1
ATOM 2257 C CA . ASP A 1 280 ? 56.697 2.988 -61.480 1.00 72.56 280 ASP A CA 1
ATOM 2258 C C . ASP A 1 280 ? 57.396 2.573 -60.178 1.00 72.56 280 ASP A C 1
ATOM 2260 O O . ASP A 1 280 ? 56.891 2.792 -59.077 1.00 72.56 280 ASP A O 1
ATOM 2264 N N . GLY A 1 281 ? 58.565 1.941 -60.313 1.00 74.44 281 GLY A N 1
ATOM 2265 C CA . GLY A 1 281 ? 59.368 1.453 -59.188 1.00 74.44 281 GLY A CA 1
ATOM 2266 C C . GLY A 1 281 ? 58.956 0.088 -58.621 1.00 74.44 281 GLY A C 1
ATOM 2267 O O . GLY A 1 281 ? 59.553 -0.358 -57.642 1.00 74.44 281 GLY A O 1
ATOM 2268 N N . ARG A 1 282 ? 57.973 -0.613 -59.212 1.00 79.31 282 ARG A N 1
ATOM 2269 C CA . ARG A 1 282 ? 57.666 -2.001 -58.825 1.00 79.31 282 ARG A CA 1
ATOM 2270 C C . ARG A 1 282 ? 58.692 -2.963 -59.423 1.00 79.31 282 ARG A C 1
ATOM 2272 O O . ARG A 1 282 ? 58.919 -2.971 -60.629 1.00 79.31 282 ARG A O 1
ATOM 2279 N N . HIS A 1 283 ? 59.275 -3.809 -58.581 1.00 79.38 283 HIS A N 1
ATOM 2280 C CA . HIS A 1 283 ? 60.118 -4.914 -59.025 1.00 79.38 283 HIS A CA 1
ATOM 2281 C C . HIS A 1 283 ? 59.251 -6.138 -59.302 1.00 79.38 283 HIS A C 1
ATOM 2283 O O . HIS A 1 283 ? 58.539 -6.610 -58.416 1.00 79.38 283 HIS A O 1
ATOM 2289 N N . ASP A 1 284 ? 59.316 -6.643 -60.530 1.00 81.94 284 ASP A N 1
ATOM 2290 C CA . ASP A 1 284 ? 58.642 -7.881 -60.897 1.00 81.94 284 ASP A CA 1
ATOM 2291 C C . ASP A 1 284 ? 59.391 -9.086 -60.306 1.00 81.94 284 ASP A C 1
ATOM 2293 O O . ASP A 1 284 ? 60.618 -9.176 -60.386 1.00 81.94 284 ASP A O 1
ATOM 2297 N N . LEU A 1 285 ? 58.650 -10.012 -59.698 1.00 86.75 285 LEU A N 1
ATOM 2298 C CA . LEU A 1 285 ? 59.183 -11.201 -59.023 1.00 86.75 285 LEU A CA 1
ATOM 2299 C C . LEU A 1 285 ? 58.513 -12.482 -59.559 1.00 86.75 285 LEU A C 1
ATOM 2301 O O . LEU A 1 285 ? 58.001 -13.287 -58.777 1.00 86.75 285 LEU A O 1
ATOM 2305 N N . PRO A 1 286 ? 58.517 -12.715 -60.885 1.00 74.69 286 PRO A N 1
ATOM 2306 C CA . PRO A 1 286 ? 57.682 -13.734 -61.525 1.00 74.69 286 PRO A CA 1
ATOM 2307 C C . PRO A 1 286 ? 58.135 -15.169 -61.212 1.00 74.69 286 PRO A C 1
ATOM 2309 O O . PRO A 1 286 ? 57.392 -16.122 -61.432 1.00 74.69 286 PRO A O 1
ATOM 2312 N N . GLY A 1 287 ? 59.357 -15.334 -60.692 1.00 83.94 287 GLY A N 1
ATOM 2313 C CA . GLY A 1 287 ? 59.917 -16.623 -60.281 1.00 83.94 287 GLY A CA 1
ATOM 2314 C C . GLY A 1 287 ? 59.633 -17.010 -58.827 1.00 83.94 287 GLY A C 1
ATOM 2315 O O . GLY A 1 287 ? 60.015 -18.105 -58.415 1.00 83.94 287 GLY A O 1
ATOM 2316 N N . LEU A 1 288 ? 59.001 -16.139 -58.032 1.00 88.75 288 LEU A N 1
ATOM 2317 C CA . LEU A 1 288 ? 58.702 -16.432 -56.632 1.00 88.75 288 LEU A CA 1
ATOM 2318 C C . LEU A 1 288 ? 57.322 -17.072 -56.491 1.00 88.75 288 LEU A C 1
ATOM 2320 O O . LEU A 1 288 ? 56.312 -16.554 -56.962 1.00 88.75 288 LEU A O 1
ATOM 2324 N N . LYS A 1 289 ? 57.265 -18.197 -55.774 1.00 87.50 289 LYS A N 1
ATOM 2325 C CA . LYS A 1 289 ? 55.995 -18.800 -55.375 1.00 87.50 289 LYS A CA 1
ATOM 2326 C C . LYS A 1 289 ? 55.382 -17.981 -54.238 1.00 87.50 289 LYS A C 1
ATOM 2328 O O . LYS A 1 289 ? 55.749 -18.157 -53.079 1.00 87.50 289 LYS A O 1
ATOM 2333 N N . THR A 1 290 ? 54.430 -17.120 -54.570 1.00 87.38 290 THR A N 1
ATOM 2334 C CA . THR A 1 290 ? 53.654 -16.360 -53.584 1.00 87.38 290 THR A CA 1
ATOM 2335 C C . THR A 1 290 ? 52.534 -17.223 -53.015 1.00 87.38 290 THR A C 1
ATOM 2337 O O . THR A 1 290 ? 51.793 -17.868 -53.756 1.00 87.38 290 THR A O 1
ATOM 2340 N N . ILE A 1 291 ? 52.407 -17.242 -51.690 1.00 88.94 291 ILE A N 1
ATOM 2341 C CA . ILE A 1 291 ? 51.331 -17.933 -50.977 1.00 88.94 291 ILE A CA 1
ATOM 2342 C C . ILE A 1 291 ? 50.691 -16.915 -50.036 1.00 88.94 291 ILE A C 1
ATOM 2344 O O . ILE A 1 291 ? 51.368 -16.399 -49.149 1.00 88.94 291 ILE A O 1
ATOM 2348 N N . THR A 1 292 ? 49.399 -16.645 -50.213 1.00 86.25 292 THR A N 1
ATOM 2349 C CA . THR A 1 292 ? 48.575 -15.954 -49.213 1.00 86.25 292 THR A CA 1
ATOM 2350 C C . THR A 1 292 ? 47.809 -17.017 -48.434 1.00 86.25 292 THR A C 1
ATOM 2352 O O . THR A 1 292 ? 47.154 -17.880 -49.020 1.00 86.25 292 THR A O 1
ATOM 2355 N N . ASN A 1 293 ? 47.971 -17.032 -47.113 1.00 87.25 293 ASN A N 1
ATOM 2356 C CA . ASN A 1 293 ? 47.303 -17.995 -46.246 1.00 87.25 293 ASN A CA 1
ATOM 2357 C C . ASN A 1 293 ? 46.248 -17.263 -45.421 1.00 87.25 293 ASN A C 1
ATOM 2359 O O . ASN A 1 293 ? 46.558 -16.681 -44.383 1.00 87.25 293 ASN A O 1
ATOM 2363 N N . ASP A 1 294 ? 45.017 -17.299 -45.920 1.00 88.81 294 ASP A N 1
ATOM 2364 C CA . ASP A 1 294 ? 43.866 -16.643 -45.318 1.00 88.81 294 ASP A CA 1
ATOM 2365 C C . ASP A 1 294 ? 42.858 -17.665 -44.795 1.00 88.81 294 ASP A C 1
ATOM 2367 O O . ASP A 1 294 ? 42.790 -18.822 -45.224 1.00 88.81 294 ASP A O 1
ATOM 2371 N N . ARG A 1 295 ? 42.025 -17.224 -43.852 1.00 84.62 295 ARG A N 1
ATOM 2372 C CA . ARG A 1 295 ? 40.951 -18.058 -43.320 1.00 84.62 295 ARG A CA 1
ATOM 2373 C C . ARG A 1 295 ? 39.898 -18.288 -44.403 1.00 84.62 295 ARG A C 1
ATOM 2375 O O . ARG A 1 295 ? 39.386 -17.340 -44.990 1.00 84.62 295 ARG A O 1
ATOM 2382 N N . ARG A 1 296 ? 39.508 -19.548 -44.613 1.00 83.12 296 ARG A N 1
ATOM 2383 C CA . ARG A 1 296 ? 38.359 -19.888 -45.461 1.00 83.12 296 ARG A CA 1
ATOM 2384 C C . ARG A 1 296 ? 37.099 -19.221 -44.898 1.00 83.12 296 ARG A C 1
ATOM 2386 O O . ARG A 1 296 ? 36.751 -19.467 -43.742 1.00 83.12 296 ARG A O 1
ATOM 2393 N N . LEU A 1 297 ? 36.428 -18.398 -45.706 1.00 69.38 297 LEU A N 1
ATOM 2394 C CA . LEU A 1 297 ? 35.121 -17.846 -45.350 1.00 69.38 297 LEU A CA 1
ATOM 2395 C C . LEU A 1 297 ? 34.099 -18.994 -45.233 1.00 69.38 297 LEU A C 1
ATOM 2397 O O . LEU A 1 297 ? 34.125 -19.904 -46.071 1.00 69.38 297 LEU A O 1
ATOM 2401 N N . PRO A 1 298 ? 33.234 -18.995 -44.204 1.00 68.44 298 PRO A N 1
ATOM 2402 C CA . PRO A 1 298 ? 32.121 -19.930 -44.143 1.00 68.44 298 PRO A CA 1
ATOM 2403 C C . PRO A 1 298 ? 31.180 -19.655 -45.323 1.00 68.44 298 PRO A C 1
ATOM 2405 O O . PRO A 1 298 ? 30.821 -18.503 -45.563 1.00 68.44 298 PRO A O 1
ATOM 2408 N N . GLY A 1 299 ? 30.868 -20.708 -46.083 1.00 49.88 299 GLY A N 1
ATOM 2409 C CA . GLY A 1 299 ? 29.863 -20.680 -47.150 1.00 49.88 299 GLY A CA 1
ATOM 2410 C C . GLY A 1 299 ? 28.453 -20.869 -46.618 1.00 49.88 299 GLY A C 1
ATOM 2411 O O . GLY A 1 299 ? 28.322 -21.337 -45.463 1.00 49.88 299 GLY A O 1
#

Secondary structure (DSSP, 8-state):
----PPP---TTEEEEEEETTEEEEEEEEEE-SSEEEEEETTS-EEEEEGGGEEEEEEEE--TTS-HHHHHHHHHHHHHHHHHHHTT--HHHHHHHHTT--S-EEHHHHHHHHS-SS--HHHHHHHHHHHHH--SSEEEETTEEEEPPHHHHHHHHHHHHHHHHHHHHHHHHHHHHHHHHTT-TT-PPPTTHHHHHHHHHHHHHHGGG-TTHHHHHHHHHHTT--STTHHHHHHHHTTSS-TT--HHHHHTT--SSPPHHHHHHHHHHHHHHHHHHT--TTPPP-TTS------PPPP-